Protein AF-0000000079761043 (afdb_homodimer)

Radius of gyration: 17.68 Å; Cα contacts (8 Å, |Δi|>4): 637; chains: 2; bounding box: 40×43×38 Å

Organism: Clostridium scindens (strain ATCC 35704 / DSM 5676 / VPI 13733 / 19) (NCBI:txid411468)

Nearest PDB structures (foldseek):
  2f06-assembly1_A  TM=9.521E-01  e=4.833E-14  Bacteroides thetaiotaomicron VPI-5482
  1sc6-assembly1_B  TM=7.460E-01  e=4.205E-04  Escherichia coli
  3k5p-assembly1_A  TM=7.506E-01  e=7.111E-04  Brucella abortus 2308
  1yba-assembly1_C  TM=7.293E-01  e=9.521E-04  Escherichia coli
  1sc6-assembly1_A  TM=7.316E-01  e=1.519E-03  Escherichia coli

InterPro domains:
  IPR002912 ACT domain [PS51671] (70-139)
  IPR037523 Vicinal oxygen chelate (VOC), core domain [PS51819] (40-139)
  IPR045739 ACT domain pair [PF19571] (2-139)
  IPR045739 ACT domain pair [PTHR40099] (2-139)
  IPR045865 ACT-like domain [SSF55021] (1-68)
  IPR045865 ACT-like domain [SSF55021] (71-137)

Secondary structure (DSSP, 8-state):
-EEEEEEEEESSTTHHHHHHHHHHHTTPPEEEEEEEE-SSEEEEEEEES-HHHHHHHHHHTT--EEEEEEEEEEPPSSTTHHHHHHHHHHHTT--EEEEEEEE-STT--EEEEEEES-HHHHHHHHHHTTPPEEPGGG-/-EEEEEEEEESSTTHHHHHHHHHHHTTPPEEEEEEEE-SSEEEEEEEES-HHHHHHHHHHTT--EEEEEEEEEEPPSSTTHHHHHHHHHHHTT--EEEEEEEE-STT--EEEEEEES-HHHHHHHHHHTTPPEEPGGG-

Structure (mmCIF, N/CA/C/O backbone):
data_AF-0000000079761043-model_v1
#
loop_
_entity.id
_entity.type
_entity.pdbx_description
1 polymer 'Uncharacterized protein'
#
loop_
_atom_site.group_PDB
_atom_site.id
_atom_site.type_symbol
_atom_site.label_atom_id
_atom_site.label_alt_id
_atom_site.label_comp_id
_atom_site.label_asym_id
_atom_site.label_entity_id
_atom_site.label_seq_id
_atom_site.pdbx_PDB_ins_code
_atom_site.Cartn_x
_atom_site.Cartn_y
_atom_site.Cartn_z
_atom_site.occupancy
_atom_site.B_iso_or_equiv
_atom_site.auth_seq_id
_atom_site.auth_comp_id
_atom_site.auth_asym_id
_atom_site.auth_atom_id
_atom_site.pdbx_PDB_model_num
ATOM 1 N N . MET A 1 1 ? 18.281 2.23 2.9 1 84 1 MET A N 1
ATOM 2 C CA . MET A 1 1 ? 17.5 2.236 1.661 1 84 1 MET A CA 1
ATOM 3 C C . MET A 1 1 ? 16.969 0.844 1.348 1 84 1 MET A C 1
ATOM 5 O O . MET A 1 1 ? 17.578 -0.16 1.715 1 84 1 MET A O 1
ATOM 9 N N . ILE A 1 2 ? 15.727 0.813 0.835 1 92.31 2 ILE A N 1
ATOM 10 C CA . ILE A 1 2 ? 15.07 -0.45 0.506 1 92.31 2 ILE A CA 1
ATOM 11 C C . ILE A 1 2 ? 14.969 -0.597 -1.01 1 92.31 2 ILE A C 1
ATOM 13 O O . ILE A 1 2 ? 14.578 0.345 -1.705 1 92.31 2 ILE A O 1
ATOM 17 N N . ARG A 1 3 ? 15.461 -1.768 -1.484 1 95.38 3 ARG A N 1
ATOM 18 C CA . ARG A 1 3 ? 15.25 -2.072 -2.895 1 95.38 3 ARG A CA 1
ATOM 19 C C . ARG A 1 3 ? 13.859 -2.654 -3.127 1 95.38 3 ARG A C 1
ATOM 21 O O . ARG A 1 3 ? 13.523 -3.713 -2.592 1 95.38 3 ARG A O 1
ATOM 28 N N . GLN A 1 4 ? 13.078 -1.901 -3.818 1 96.38 4 GLN A N 1
ATOM 29 C CA . GLN A 1 4 ? 11.727 -2.307 -4.188 1 96.38 4 GLN A CA 1
ATOM 30 C C . GLN A 1 4 ? 11.68 -2.844 -5.613 1 96.38 4 GLN A C 1
ATOM 32 O O . GLN A 1 4 ? 12.266 -2.254 -6.523 1 96.38 4 GLN A O 1
ATOM 37 N N . LEU A 1 5 ? 10.984 -3.975 -5.781 1 97.69 5 LEU A N 1
ATOM 38 C CA . LEU A 1 5 ? 10.742 -4.48 -7.129 1 97.69 5 LEU A CA 1
ATOM 39 C C . LEU A 1 5 ? 9.461 -3.887 -7.711 1 97.69 5 LEU A C 1
ATOM 41 O O . LEU A 1 5 ? 8.438 -3.824 -7.027 1 97.69 5 LEU A O 1
ATOM 45 N N . SER A 1 6 ? 9.57 -3.451 -8.906 1 96.94 6 SER A N 1
ATOM 46 C CA . SER A 1 6 ? 8.414 -3.08 -9.719 1 96.94 6 SER A CA 1
ATOM 47 C C . SER A 1 6 ? 8.234 -4.039 -10.891 1 96.94 6 SER A C 1
ATOM 49 O O . SER A 1 6 ? 9.016 -4.023 -11.844 1 96.94 6 SER A O 1
ATOM 51 N N . VAL A 1 7 ? 7.188 -4.777 -10.828 1 97.81 7 VAL A N 1
ATOM 52 C CA . VAL A 1 7 ? 6.949 -5.801 -11.844 1 97.81 7 VAL A CA 1
ATOM 53 C C . VAL A 1 7 ? 5.785 -5.375 -12.734 1 97.81 7 VAL A C 1
ATOM 55 O O . VAL A 1 7 ? 4.699 -5.059 -12.25 1 97.81 7 VAL A O 1
ATOM 58 N N . PHE A 1 8 ? 6.051 -5.398 -13.977 1 96.56 8 PHE A N 1
ATOM 59 C CA . PHE A 1 8 ? 4.984 -5.094 -14.93 1 96.56 8 PHE A CA 1
ATOM 60 C C . PHE A 1 8 ? 4.043 -6.281 -15.086 1 96.56 8 PHE A C 1
ATOM 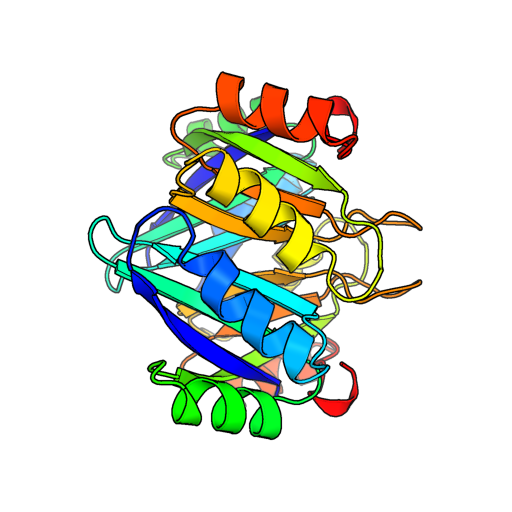62 O O . PHE A 1 8 ? 4.488 -7.398 -15.352 1 96.56 8 PHE A O 1
ATOM 69 N N . VAL A 1 9 ? 2.744 -6.004 -14.906 1 96.06 9 VAL A N 1
ATOM 70 C CA . VAL A 1 9 ? 1.753 -7.066 -15.016 1 96.06 9 VAL A CA 1
ATOM 71 C C . VAL A 1 9 ? 0.604 -6.617 -15.914 1 96.06 9 VAL A C 1
ATOM 73 O O . VAL A 1 9 ? 0.31 -5.422 -16 1 96.06 9 VAL A O 1
ATOM 76 N N . GLU A 1 10 ? -0.022 -7.551 -16.578 1 93.06 10 GLU A N 1
ATOM 77 C CA . GLU A 1 10 ? -1.236 -7.258 -17.328 1 93.06 10 GLU A CA 1
ATOM 78 C C . GLU A 1 10 ? -2.441 -7.117 -16.406 1 93.06 10 GLU A C 1
ATOM 80 O O . GLU A 1 10 ? -2.492 -7.746 -15.344 1 93.06 10 GLU A O 1
ATOM 85 N N . ASN A 1 11 ? -3.342 -6.312 -16.844 1 90.81 11 ASN A N 1
ATOM 86 C CA . ASN A 1 11 ? -4.559 -6.156 -16.047 1 90.81 11 ASN A CA 1
ATOM 87 C C . ASN A 1 11 ? -5.582 -7.238 -16.375 1 90.81 11 ASN A C 1
ATOM 89 O O . ASN A 1 11 ? -6.586 -6.969 -17.047 1 90.81 11 ASN A O 1
ATOM 93 N N . LYS A 1 12 ? -5.406 -8.391 -15.922 1 91 12 LYS A N 1
ATOM 94 C CA . LYS A 1 12 ? -6.289 -9.539 -16.094 1 91 12 LYS A CA 1
ATOM 95 C C . LYS A 1 12 ? -6.203 -10.484 -14.898 1 91 12 LYS A C 1
ATOM 97 O O . LYS A 1 12 ? -5.188 -10.516 -14.195 1 91 12 LYS A O 1
ATOM 102 N N . PRO A 1 13 ? -7.23 -11.258 -14.727 1 92.5 13 PRO A N 1
ATOM 103 C CA . PRO A 1 13 ? -7.203 -12.211 -13.617 1 92.5 13 PRO A CA 1
ATOM 104 C C . PRO A 1 13 ? -5.996 -13.148 -13.672 1 92.5 13 PRO A C 1
ATOM 106 O O . PRO A 1 13 ? -5.652 -13.656 -14.742 1 92.5 13 PRO A O 1
ATOM 109 N N . GLY A 1 14 ? -5.305 -13.297 -12.523 1 94.56 14 GLY A N 1
ATOM 110 C CA . GLY A 1 14 ? -4.215 -14.258 -12.438 1 94.56 14 GLY A CA 1
ATOM 111 C C . GLY A 1 14 ? -2.848 -13.617 -12.602 1 94.56 14 GLY A C 1
ATOM 112 O O . GLY A 1 14 ? -1.827 -14.242 -12.297 1 94.56 14 GLY A O 1
ATOM 113 N N . SER A 1 15 ? -2.812 -12.43 -13.102 1 94.69 15 SER A N 1
ATOM 114 C CA . SER A 1 15 ? -1.536 -11.781 -13.383 1 94.69 15 SER A CA 1
ATOM 115 C C . SER A 1 15 ? -0.726 -11.578 -12.109 1 94.69 15 SER A C 1
ATOM 117 O O . SER A 1 15 ? 0.483 -11.82 -12.094 1 94.69 15 SER A O 1
ATOM 119 N N . LEU A 1 16 ? -1.366 -11.148 -11.078 1 95.94 16 LEU A N 1
ATOM 120 C CA . LEU A 1 16 ? -0.677 -10.969 -9.805 1 95.94 16 LEU A CA 1
ATOM 121 C C . LEU A 1 16 ? -0.232 -12.305 -9.227 1 95.94 16 LEU A C 1
ATOM 123 O O . LEU A 1 16 ? 0.891 -12.43 -8.734 1 95.94 16 LEU A O 1
ATOM 127 N N . MET A 1 17 ? -1.066 -13.273 -9.336 1 95.62 17 MET A N 1
ATOM 128 C CA . MET A 1 17 ? -0.773 -14.617 -8.852 1 95.62 17 MET A CA 1
ATOM 129 C C . MET A 1 17 ? 0.449 -15.195 -9.562 1 95.62 17 MET A C 1
ATOM 131 O O . MET A 1 17 ? 1.283 -15.852 -8.93 1 95.62 1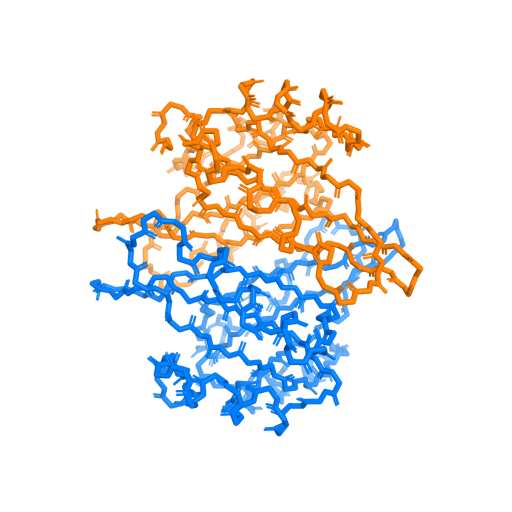7 MET A O 1
ATOM 135 N N . ASP A 1 18 ? 0.545 -14.898 -10.805 1 97.12 18 ASP A N 1
ATOM 136 C CA . ASP A 1 18 ? 1.683 -15.398 -11.57 1 97.12 18 ASP A CA 1
ATOM 137 C C . ASP A 1 18 ? 3.002 -14.914 -10.977 1 97.12 18 ASP A C 1
ATOM 139 O O . ASP A 1 18 ? 3.953 -15.688 -10.852 1 97.12 18 ASP A O 1
ATOM 143 N N . VAL A 1 19 ? 3.023 -13.703 -10.594 1 97.69 19 VAL A N 1
ATOM 144 C CA . VAL A 1 19 ? 4.234 -13.125 -10.016 1 97.69 19 VAL A CA 1
ATOM 145 C C . VAL A 1 19 ? 4.492 -13.742 -8.641 1 97.69 19 VAL A C 1
ATOM 147 O O . VAL A 1 19 ? 5.594 -14.211 -8.359 1 97.69 19 VAL A O 1
ATOM 150 N N . THR A 1 20 ? 3.482 -13.797 -7.82 1 96.44 20 THR A N 1
ATOM 151 C CA . THR A 1 20 ? 3.674 -14.242 -6.445 1 96.44 20 THR A CA 1
ATOM 152 C C . THR A 1 20 ? 3.975 -15.734 -6.395 1 96.44 20 THR A C 1
ATOM 154 O O . THR A 1 20 ? 4.707 -16.203 -5.52 1 96.44 20 THR A O 1
ATOM 157 N N . SER A 1 21 ? 3.482 -16.484 -7.32 1 96.75 21 SER A N 1
ATOM 158 C CA . SER A 1 21 ? 3.793 -17.906 -7.406 1 96.75 21 SER A CA 1
ATOM 159 C C . SER A 1 21 ? 5.277 -18.141 -7.66 1 96.75 21 SER A C 1
ATOM 161 O O . SER A 1 21 ? 5.891 -19.016 -7.055 1 96.75 21 SER A O 1
ATOM 163 N N . LYS A 1 22 ? 5.773 -17.375 -8.531 1 97.62 22 LYS A N 1
ATOM 164 C CA . LYS A 1 22 ? 7.195 -17.5 -8.836 1 97.62 22 LYS A CA 1
ATOM 165 C C . LYS A 1 22 ? 8.047 -17.141 -7.621 1 97.62 22 LYS A C 1
ATOM 167 O O . LYS A 1 22 ? 9.062 -17.781 -7.348 1 97.62 22 LYS A O 1
ATOM 172 N N . LEU A 1 23 ? 7.648 -16.141 -6.91 1 96.75 23 LEU A N 1
ATOM 173 C CA . LEU A 1 23 ? 8.391 -15.75 -5.715 1 96.75 23 LEU A CA 1
ATOM 174 C C . LEU A 1 23 ? 8.32 -16.844 -4.652 1 96.75 23 LEU A C 1
ATOM 176 O O . LEU A 1 23 ? 9.305 -17.109 -3.959 1 96.75 23 LEU A O 1
ATOM 180 N N . THR A 1 24 ? 7.18 -17.453 -4.539 1 94.75 24 THR A N 1
ATOM 181 C CA . THR A 1 24 ? 7.016 -18.578 -3.623 1 94.75 24 THR A CA 1
ATOM 182 C C . THR A 1 24 ? 7.941 -19.734 -4.008 1 94.75 24 THR A C 1
ATOM 184 O O . THR A 1 24 ? 8.609 -20.312 -3.15 1 94.75 24 THR A O 1
ATOM 187 N N . GLU A 1 25 ? 8.016 -20.031 -5.227 1 95.69 25 GLU A N 1
ATOM 188 C CA . GLU A 1 25 ? 8.898 -21.078 -5.746 1 95.69 25 GLU A CA 1
ATOM 189 C C . GLU A 1 25 ? 10.359 -20.766 -5.41 1 95.69 25 GLU A C 1
ATOM 191 O O . GLU A 1 25 ? 11.133 -21.688 -5.117 1 95.69 25 GLU A O 1
ATOM 196 N N . ALA A 1 26 ? 10.672 -19.531 -5.438 1 95.88 26 ALA A N 1
ATOM 197 C CA . ALA A 1 26 ? 12.047 -19.094 -5.215 1 95.88 26 ALA A CA 1
ATOM 198 C C . ALA A 1 26 ? 12.328 -18.922 -3.725 1 95.88 26 ALA A C 1
ATOM 200 O O . ALA A 1 26 ? 13.43 -18.516 -3.34 1 95.88 26 ALA A O 1
ATOM 201 N N . HIS A 1 27 ? 11.281 -19.109 -2.893 1 94.69 27 HIS A N 1
ATOM 202 C CA . HIS A 1 27 ? 11.406 -18.984 -1.445 1 94.69 27 HIS A CA 1
ATOM 203 C C . HIS A 1 27 ? 11.758 -17.562 -1.049 1 94.69 27 HIS A C 1
ATOM 205 O O . HIS A 1 27 ? 12.641 -17.344 -0.212 1 94.69 27 HIS A O 1
ATOM 211 N N . VAL A 1 28 ? 11.203 -16.656 -1.747 1 93.88 28 VAL A N 1
ATOM 212 C CA . VAL A 1 28 ? 11.328 -15.242 -1.441 1 93.88 28 VAL A CA 1
ATOM 213 C C . VAL A 1 28 ? 10.125 -14.781 -0.628 1 93.88 28 VAL A C 1
ATOM 215 O O . VAL A 1 28 ? 8.977 -15.039 -1 1 93.88 28 VAL A O 1
ATOM 218 N N . ASN A 1 29 ? 10.375 -14.078 0.496 1 90.12 29 ASN A N 1
ATOM 219 C CA . ASN A 1 29 ? 9.312 -13.578 1.357 1 90.12 29 ASN A CA 1
ATOM 220 C C . ASN A 1 29 ? 8.883 -12.172 0.954 1 90.12 29 ASN A C 1
ATOM 222 O O . ASN A 1 29 ? 9.727 -11.289 0.75 1 90.12 29 ASN A O 1
ATOM 226 N N . ILE A 1 30 ? 7.582 -11.992 0.873 1 91.25 30 ILE A N 1
ATOM 227 C CA . ILE A 1 30 ? 7.035 -10.68 0.546 1 91.25 30 ILE A CA 1
ATOM 228 C C . ILE A 1 30 ? 6.699 -9.93 1.831 1 91.25 30 ILE A C 1
ATOM 230 O O . ILE A 1 30 ? 5.965 -10.438 2.682 1 91.25 30 ILE A O 1
ATOM 234 N N . ARG A 1 31 ? 7.188 -8.734 1.938 1 85.75 31 ARG A N 1
ATOM 235 C CA . ARG A 1 31 ? 6.996 -7.914 3.131 1 85.75 31 ARG A CA 1
ATOM 236 C C . ARG A 1 31 ? 5.934 -6.848 2.898 1 85.75 31 ARG A C 1
ATOM 238 O O . ARG A 1 31 ? 5.199 -6.484 3.818 1 85.75 31 ARG A O 1
ATOM 245 N N . ALA A 1 32 ? 5.949 -6.348 1.733 1 89.75 32 ALA A N 1
ATOM 246 C CA . ALA A 1 32 ? 4.984 -5.312 1.369 1 89.75 32 ALA A CA 1
ATOM 247 C C . ALA A 1 32 ? 4.551 -5.453 -0.087 1 89.75 32 ALA A C 1
ATOM 249 O O . ALA A 1 32 ? 5.34 -5.875 -0.938 1 89.75 32 ALA A O 1
ATOM 250 N N . VAL A 1 33 ? 3.314 -5.086 -0.288 1 92.38 33 VAL A N 1
ATOM 251 C CA . VAL A 1 33 ? 2.771 -5.121 -1.643 1 92.38 33 VAL A CA 1
ATOM 252 C C . VAL A 1 33 ? 1.909 -3.883 -1.886 1 92.38 33 VAL A C 1
ATOM 254 O O . VAL A 1 33 ? 1.178 -3.443 -0.996 1 92.38 33 VAL A O 1
ATOM 257 N N . ALA A 1 34 ? 2.027 -3.32 -3.047 1 93.12 34 ALA A N 1
ATOM 258 C CA . ALA A 1 34 ? 1.147 -2.258 -3.525 1 93.12 34 ALA A CA 1
ATOM 259 C C . ALA A 1 34 ? 1.095 -2.234 -5.051 1 93.12 34 ALA A C 1
ATOM 261 O O . ALA A 1 34 ? 2.066 -2.594 -5.719 1 93.12 34 ALA A O 1
ATOM 262 N N . THR A 1 35 ? -0.043 -1.821 -5.586 1 93.62 35 THR A N 1
ATOM 263 C CA . THR A 1 35 ? -0.096 -1.731 -7.039 1 93.62 35 THR A CA 1
ATOM 264 C C . THR A 1 35 ? -0.381 -0.3 -7.484 1 93.62 35 THR A C 1
ATOM 266 O O . THR A 1 35 ? -1.049 0.454 -6.773 1 93.62 35 THR A O 1
ATOM 269 N N . PHE A 1 36 ? 0.253 0.019 -8.578 1 83.31 36 PHE A N 1
ATOM 270 C CA . PHE A 1 36 ? -0.163 1.133 -9.422 1 83.31 36 PHE A CA 1
ATOM 271 C C . PHE A 1 36 ? -0.923 0.631 -10.641 1 83.31 36 PHE A C 1
ATOM 273 O O . PHE A 1 36 ? -0.352 -0.048 -11.5 1 83.31 36 PHE A O 1
ATOM 280 N N . ASP A 1 37 ? -2.215 1.021 -10.742 1 80.88 37 ASP A N 1
ATOM 281 C CA . ASP A 1 37 ? -3.033 0.373 -11.766 1 80.88 37 ASP A CA 1
ATOM 282 C C . ASP A 1 37 ? -3.596 1.396 -12.75 1 80.88 37 ASP A C 1
ATOM 284 O O . ASP A 1 37 ? -4.109 2.439 -12.344 1 80.88 37 ASP A O 1
ATOM 288 N N . THR A 1 38 ? -3.371 1.051 -13.938 1 72.44 38 THR A N 1
ATOM 289 C CA . THR A 1 38 ? -4.113 1.666 -15.031 1 72.44 38 THR A CA 1
ATOM 290 C C . THR A 1 38 ? -5.055 0.656 -15.68 1 72.44 38 THR A C 1
ATOM 292 O O . THR A 1 38 ? -5.031 -0.528 -15.344 1 72.44 38 THR A O 1
ATOM 295 N N . PRO A 1 39 ? -5.98 1.115 -16.453 1 75 39 PRO A N 1
ATOM 296 C CA . PRO A 1 39 ? -6.887 0.185 -17.141 1 75 39 PRO A CA 1
ATOM 297 C C . PRO A 1 39 ? -6.148 -0.865 -17.969 1 75 39 PRO A C 1
ATOM 299 O O . PRO A 1 39 ? -6.637 -1.988 -18.125 1 75 39 PRO A O 1
ATOM 302 N N . GLU A 1 40 ? -5.023 -0.56 -18.531 1 78.19 40 GLU A N 1
ATOM 303 C CA . GLU A 1 40 ? -4.344 -1.463 -19.453 1 78.19 40 GLU A CA 1
ATOM 304 C C . GLU A 1 40 ? -3.268 -2.275 -18.734 1 78.19 40 GLU A C 1
ATOM 306 O O . GLU A 1 40 ? -3.078 -3.457 -19.031 1 78.19 40 GLU A O 1
ATOM 311 N N . PHE A 1 41 ? -2.58 -1.634 -17.938 1 84.94 41 PHE A N 1
ATOM 312 C CA . PHE A 1 41 ? -1.488 -2.318 -17.25 1 84.94 41 PHE A CA 1
ATOM 313 C C . PHE A 1 41 ? -1.375 -1.849 -15.805 1 84.94 41 PHE A C 1
ATOM 315 O O . PHE A 1 41 ? -2.039 -0.889 -15.398 1 84.94 41 PHE A O 1
ATOM 322 N N . GLY A 1 42 ? -0.64 -2.758 -15.102 1 91.75 42 GLY A N 1
ATOM 323 C CA . GLY A 1 42 ? -0.337 -2.385 -13.727 1 91.75 42 GLY A CA 1
ATOM 324 C C . GLY A 1 42 ? 1.118 -2.602 -13.359 1 91.75 42 GLY A C 1
ATOM 325 O O . GLY A 1 42 ? 1.86 -3.254 -14.094 1 91.75 42 GLY A O 1
ATOM 326 N N . ILE A 1 43 ? 1.497 -1.905 -12.383 1 94.75 43 ILE A N 1
ATOM 327 C CA . ILE A 1 43 ? 2.801 -2.111 -11.758 1 94.75 43 ILE A CA 1
ATOM 328 C C . ILE A 1 43 ? 2.619 -2.705 -10.367 1 94.75 43 ILE A C 1
ATOM 330 O O . ILE A 1 43 ? 1.944 -2.119 -9.516 1 94.75 43 ILE A O 1
ATOM 334 N N . LEU A 1 44 ? 3.145 -3.883 -10.203 1 96.31 44 LEU A N 1
ATOM 335 C CA . LEU A 1 44 ? 3.16 -4.52 -8.891 1 96.31 44 LEU A CA 1
ATOM 336 C C . LEU A 1 44 ? 4.438 -4.172 -8.133 1 96.31 44 LEU A C 1
ATOM 338 O O . LEU A 1 44 ? 5.531 -4.574 -8.539 1 96.31 44 LEU A O 1
ATOM 342 N N . ARG A 1 45 ? 4.258 -3.465 -7.094 1 95.69 45 ARG A N 1
ATOM 343 C CA . ARG A 1 45 ? 5.383 -3.088 -6.246 1 95.69 45 ARG A CA 1
ATOM 344 C C . ARG A 1 45 ? 5.535 -4.051 -5.074 1 95.69 45 ARG A C 1
ATOM 346 O O . ARG A 1 45 ? 4.566 -4.336 -4.367 1 95.69 45 ARG A O 1
ATOM 353 N N . LEU A 1 46 ? 6.777 -4.484 -4.91 1 95.56 46 LEU A N 1
ATOM 354 C CA . LEU A 1 46 ? 7.051 -5.492 -3.891 1 95.56 46 LEU A CA 1
ATOM 355 C C . LEU A 1 46 ? 8.305 -5.141 -3.098 1 95.56 46 LEU A C 1
ATOM 357 O O . LEU A 1 46 ? 9.344 -4.82 -3.682 1 95.56 46 LEU A O 1
ATOM 361 N N . VAL A 1 47 ? 8.133 -5.141 -1.799 1 93.94 47 VAL A N 1
ATOM 362 C CA . VAL A 1 47 ? 9.305 -5.223 -0.929 1 93.94 47 VAL A CA 1
ATOM 363 C C . VAL A 1 47 ? 9.484 -6.66 -0.446 1 93.94 47 VAL A C 1
ATOM 365 O O . VAL A 1 47 ? 8.562 -7.258 0.108 1 93.94 47 VAL A O 1
ATOM 368 N N . VAL A 1 48 ? 10.672 -7.172 -0.709 1 93.19 48 VAL A N 1
ATOM 369 C CA . VAL A 1 48 ? 10.914 -8.578 -0.404 1 93.19 48 VAL A CA 1
ATOM 370 C C . VAL A 1 48 ? 12.219 -8.719 0.382 1 93.19 48 VAL A C 1
ATOM 372 O O . VAL A 1 48 ? 12.992 -7.77 0.486 1 93.19 48 VAL A O 1
ATOM 375 N N . ASP A 1 49 ? 12.469 -9.93 0.931 1 91.44 49 ASP A N 1
ATOM 376 C CA . ASP A 1 49 ? 13.633 -10.156 1.783 1 91.44 49 ASP A CA 1
ATOM 377 C C . ASP A 1 49 ? 14.883 -10.406 0.948 1 91.44 49 ASP A C 1
ATOM 379 O O . ASP A 1 49 ? 16 -10.211 1.428 1 91.44 49 ASP A O 1
ATOM 383 N N . LYS A 1 50 ? 14.773 -10.859 -0.295 1 95.25 50 LYS A N 1
ATOM 384 C CA . LYS A 1 50 ? 15.883 -11.164 -1.193 1 95.25 50 LYS A CA 1
ATOM 385 C C . LYS A 1 50 ? 15.672 -10.516 -2.561 1 95.25 50 LYS A C 1
ATOM 387 O O . LYS A 1 50 ? 15.477 -11.211 -3.559 1 95.25 50 LYS A O 1
ATOM 392 N N . PRO A 1 51 ? 15.875 -9.211 -2.617 1 97 51 PRO A N 1
ATOM 393 C CA . PRO A 1 51 ? 15.5 -8.484 -3.832 1 97 51 PRO A CA 1
ATOM 394 C C . PRO A 1 51 ? 16.312 -8.914 -5.055 1 97 51 PRO A C 1
ATOM 396 O O . PRO A 1 51 ? 15.766 -9.016 -6.156 1 97 51 PRO A O 1
ATOM 399 N N . ALA A 1 52 ? 17.594 -9.141 -4.883 1 97 52 ALA A N 1
ATOM 400 C CA . ALA A 1 52 ? 18.422 -9.531 -6.016 1 97 52 ALA A CA 1
ATOM 401 C C . ALA A 1 52 ? 18 -10.898 -6.559 1 97 52 ALA A C 1
ATOM 403 O O . ALA A 1 52 ? 17.859 -11.07 -7.773 1 97 52 ALA A O 1
ATOM 404 N N . GLU A 1 53 ? 17.781 -11.797 -5.691 1 97.5 53 GLU A N 1
ATOM 405 C CA . GLU A 1 53 ? 17.344 -13.125 -6.09 1 97.5 53 GLU A CA 1
ATOM 406 C C . GLU A 1 53 ? 15.969 -13.07 -6.758 1 97.5 53 GLU A C 1
ATOM 408 O O . GLU A 1 53 ? 15.742 -13.734 -7.777 1 97.5 53 GLU A O 1
ATOM 413 N N . ALA A 1 54 ? 15.109 -12.344 -6.188 1 98 54 ALA A N 1
ATOM 414 C CA . ALA A 1 54 ? 13.766 -12.195 -6.727 1 98 54 ALA A CA 1
ATOM 415 C C . ALA A 1 54 ? 13.797 -11.625 -8.141 1 98 54 ALA A C 1
ATOM 417 O O . ALA A 1 54 ? 13.148 -12.148 -9.047 1 98 54 ALA A O 1
ATOM 418 N N . LYS A 1 55 ? 14.531 -10.539 -8.297 1 98.31 55 LYS A N 1
ATOM 419 C CA . LYS A 1 55 ? 14.656 -9.922 -9.617 1 98.31 55 LYS A CA 1
ATOM 420 C C . LYS A 1 55 ? 15.18 -10.922 -10.641 1 98.31 55 LYS A C 1
ATOM 422 O O . LYS A 1 55 ? 14.617 -11.055 -11.727 1 98.31 55 LYS A O 1
ATOM 427 N N . GLY A 1 56 ? 16.281 -11.555 -10.289 1 98.31 56 GLY A N 1
ATOM 428 C CA . GLY A 1 56 ? 16.844 -12.539 -11.195 1 98.31 56 GLY A CA 1
ATOM 429 C C . GLY A 1 56 ? 15.875 -13.633 -11.57 1 98.31 56 GLY A C 1
ATOM 430 O O . GLY A 1 56 ? 15.719 -13.953 -12.75 1 98.31 56 GLY A O 1
ATOM 431 N N . TYR A 1 57 ? 15.172 -14.188 -10.609 1 98.44 57 TYR A N 1
ATOM 432 C CA . TYR A 1 57 ? 14.242 -15.289 -10.82 1 98.44 57 TYR A CA 1
ATOM 433 C C . TYR A 1 57 ? 13.086 -14.867 -11.719 1 98.44 57 TYR A C 1
ATOM 435 O O . TYR A 1 57 ? 12.719 -15.594 -12.648 1 98.44 57 TYR A O 1
ATOM 443 N N . LEU A 1 58 ? 12.5 -13.742 -11.484 1 98.56 58 LEU A N 1
ATOM 444 C CA . LEU A 1 58 ? 11.367 -13.25 -12.258 1 98.56 58 LEU A CA 1
ATOM 445 C C . LEU A 1 58 ? 11.789 -12.914 -13.688 1 98.56 58 LEU A C 1
ATOM 447 O O . LEU A 1 58 ? 11.102 -13.266 -14.641 1 98.56 58 LEU A O 1
ATOM 451 N N . THR A 1 59 ? 12.938 -12.289 -13.789 1 98.38 59 THR A N 1
ATOM 452 C CA . THR A 1 59 ? 13.414 -11.891 -15.109 1 98.38 59 THR A CA 1
ATOM 453 C C . THR A 1 59 ? 13.695 -13.117 -15.977 1 98.38 59 THR A C 1
ATOM 455 O O . THR A 1 59 ? 13.359 -13.133 -17.156 1 98.38 59 THR A O 1
ATOM 458 N N . GLU A 1 60 ? 14.242 -14.078 -15.445 1 98.31 60 GLU A N 1
ATOM 459 C CA . GLU A 1 60 ? 14.539 -15.312 -16.156 1 98.31 60 GLU A CA 1
ATOM 460 C C . GLU A 1 60 ? 13.266 -15.984 -16.672 1 98.31 60 GLU A C 1
ATOM 462 O O . GLU A 1 60 ? 13.305 -16.797 -17.594 1 98.31 60 GLU A O 1
ATOM 467 N N . ARG A 1 61 ? 12.227 -15.68 -16.125 1 97.75 61 ARG A N 1
ATOM 468 C CA . ARG A 1 61 ? 10.953 -16.328 -16.469 1 97.75 61 ARG A CA 1
ATOM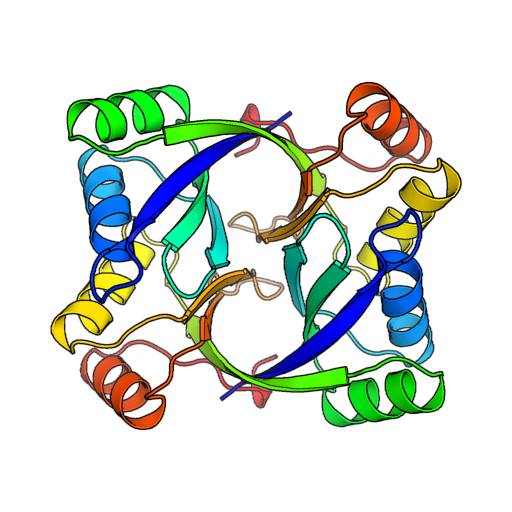 469 C C . ARG A 1 61 ? 10.062 -15.383 -17.266 1 97.75 61 ARG A C 1
ATOM 471 O O . ARG A 1 61 ? 8.859 -15.625 -17.406 1 97.75 61 ARG A O 1
ATOM 478 N N . GLY A 1 62 ? 10.602 -14.211 -17.656 1 97.44 62 GLY A N 1
ATOM 479 C CA . GLY A 1 62 ? 9.953 -13.406 -18.672 1 97.44 62 GLY A CA 1
ATOM 480 C C . GLY A 1 62 ? 9.25 -12.188 -18.109 1 97.44 62 GLY A C 1
ATOM 481 O O . GLY A 1 62 ? 8.586 -11.445 -18.844 1 97.44 62 GLY A O 1
ATOM 482 N N . PHE A 1 63 ? 9.391 -11.961 -16.906 1 98 63 PHE A N 1
ATOM 483 C CA . PHE A 1 63 ? 8.773 -10.773 -16.328 1 98 63 PHE A CA 1
ATOM 484 C C . PHE A 1 63 ? 9.672 -9.555 -16.516 1 98 63 PHE A C 1
ATOM 486 O O . PHE A 1 63 ? 10.898 -9.672 -16.484 1 98 63 PHE A O 1
ATOM 493 N N . VAL A 1 64 ? 9.047 -8.469 -16.734 1 97.69 64 VAL A N 1
ATOM 494 C CA . VAL A 1 64 ? 9.766 -7.203 -16.75 1 97.69 64 VAL A CA 1
ATOM 495 C C . VAL A 1 64 ? 9.836 -6.637 -15.328 1 97.69 64 VAL A C 1
ATOM 497 O O . VAL A 1 64 ? 8.812 -6.293 -14.734 1 97.69 64 VAL A O 1
ATOM 500 N N . VAL A 1 65 ? 11.078 -6.559 -14.781 1 98.06 65 VAL A N 1
ATOM 501 C CA . VAL A 1 65 ? 11.273 -6.164 -13.391 1 98.06 65 VAL A CA 1
ATOM 502 C C . VAL A 1 65 ? 12.234 -4.973 -13.328 1 98.06 65 VAL A C 1
ATOM 504 O O . VAL A 1 65 ? 13.32 -5.016 -13.906 1 98.06 65 VAL A O 1
ATOM 507 N N . ARG A 1 66 ? 11.812 -3.988 -12.672 1 96.69 66 ARG A N 1
ATOM 508 C CA . ARG A 1 66 ? 12.672 -2.857 -12.328 1 96.69 66 ARG A CA 1
ATOM 509 C C . ARG A 1 66 ? 12.875 -2.758 -10.82 1 96.69 66 ARG A C 1
ATOM 511 O O . ARG A 1 66 ? 12 -3.141 -10.047 1 96.69 66 ARG A O 1
ATOM 518 N N . VAL A 1 67 ? 14.016 -2.287 -10.453 1 96.38 67 VAL A N 1
ATOM 519 C CA . VAL A 1 67 ? 14.312 -2.08 -9.039 1 96.38 67 VAL A CA 1
ATOM 520 C C . VAL A 1 67 ? 14.383 -0.584 -8.734 1 96.38 67 VAL A C 1
ATOM 522 O O . VAL A 1 67 ? 15.078 0.164 -9.438 1 96.38 67 VAL A O 1
ATOM 525 N N . HIS A 1 68 ? 13.594 -0.197 -7.781 1 93.75 68 HIS A N 1
ATOM 526 C CA . HIS A 1 68 ? 13.594 1.187 -7.32 1 93.75 68 HIS A CA 1
ATOM 527 C C . HIS A 1 68 ? 14.016 1.279 -5.855 1 93.75 68 HIS A C 1
ATOM 529 O O . HIS A 1 68 ? 13.688 0.405 -5.055 1 93.75 68 HIS A O 1
ATOM 535 N N . GLU A 1 69 ? 14.711 2.314 -5.613 1 93.56 69 GLU A N 1
ATOM 536 C CA . GLU A 1 69 ? 15.031 2.584 -4.215 1 93.56 69 GLU A CA 1
ATOM 537 C C . GLU A 1 69 ? 13.922 3.375 -3.537 1 93.56 69 GLU A C 1
ATOM 539 O O . GLU A 1 69 ? 13.406 4.344 -4.102 1 93.56 69 GLU A O 1
ATOM 544 N N . VAL A 1 70 ? 13.578 2.877 -2.43 1 95.5 70 VAL A N 1
ATOM 545 C CA . VAL A 1 70 ? 12.555 3.559 -1.646 1 95.5 70 VAL A CA 1
ATOM 546 C C . VAL A 1 70 ? 13.031 3.725 -0.205 1 95.5 70 VAL A C 1
ATOM 548 O O . VAL A 1 70 ? 13.977 3.057 0.223 1 95.5 70 VAL A O 1
ATOM 551 N N . MET A 1 71 ? 12.359 4.652 0.465 1 95.06 71 MET A N 1
ATOM 552 C CA . MET A 1 71 ? 12.648 4.871 1.878 1 95.06 71 MET A CA 1
ATOM 553 C C . MET A 1 71 ? 11.617 4.176 2.762 1 95.06 71 MET A C 1
ATOM 555 O O . MET A 1 71 ? 10.422 4.215 2.477 1 95.06 71 MET A O 1
ATOM 559 N N . GLY A 1 72 ? 12.133 3.496 3.748 1 92.81 72 GLY A N 1
ATOM 560 C CA . GLY A 1 72 ? 11.289 2.957 4.801 1 92.81 72 GLY A CA 1
ATOM 561 C C . GLY A 1 72 ? 11.453 3.682 6.125 1 92.81 72 GLY A C 1
ATOM 562 O O . GLY A 1 72 ? 12.578 3.936 6.566 1 92.81 72 GLY A O 1
ATOM 563 N N . VAL A 1 73 ? 10.328 4.027 6.723 1 91.31 73 VAL A N 1
ATOM 564 C CA . VAL A 1 73 ? 10.352 4.742 7.996 1 91.31 73 VAL A CA 1
ATOM 565 C C . VAL A 1 73 ? 9.461 4.031 9.008 1 91.31 73 VAL A C 1
ATOM 567 O O . VAL A 1 73 ? 8.312 3.701 8.703 1 91.31 73 VAL A O 1
ATOM 570 N N . GLU A 1 74 ? 9.992 3.773 10.164 1 87.19 74 GLU A N 1
ATOM 571 C CA . GLU A 1 74 ? 9.195 3.197 11.242 1 87.19 74 GLU A CA 1
ATOM 572 C C . GLU A 1 74 ? 8.453 4.281 12.016 1 87.19 74 GLU A C 1
ATOM 574 O O . GLU A 1 74 ? 9.062 5.23 12.508 1 87.19 74 GLU A O 1
ATOM 579 N N . LEU A 1 75 ? 7.16 4.066 11.93 1 81.62 75 LEU A N 1
ATOM 580 C CA . LEU A 1 75 ? 6.348 5.023 12.68 1 81.62 75 LEU A CA 1
ATOM 581 C C . LEU A 1 75 ? 5.91 4.434 14.016 1 81.62 75 LEU A C 1
ATOM 583 O O . LEU A 1 75 ? 5.652 3.232 14.117 1 81.62 75 LEU A O 1
ATOM 587 N N . GLU A 1 76 ? 6.211 5.016 15.094 1 69.31 76 GLU A N 1
ATOM 588 C CA . GLU A 1 76 ? 5.672 4.539 16.359 1 69.31 76 GLU A CA 1
ATOM 589 C C . GLU A 1 76 ? 4.148 4.52 16.344 1 69.31 76 GLU A C 1
ATOM 591 O O . GLU A 1 76 ? 3.521 5.301 15.625 1 69.31 76 GLU A O 1
ATOM 596 N N . ASP A 1 77 ? 3.627 3.539 16.875 1 63.16 77 ASP A N 1
ATOM 597 C CA . ASP A 1 77 ? 2.176 3.379 16.922 1 63.16 77 ASP A CA 1
ATOM 598 C C . ASP A 1 77 ? 1.536 4.449 17.812 1 63.16 77 ASP A C 1
ATOM 600 O O . ASP A 1 77 ? 1.072 4.152 18.922 1 63.16 77 ASP A O 1
ATOM 604 N N . LYS A 1 78 ? 1.688 5.586 17.438 1 64.19 78 LYS A N 1
ATOM 605 C CA . LYS A 1 78 ? 1.027 6.711 18.094 1 64.19 78 LYS A CA 1
ATOM 606 C C . LYS A 1 78 ? 0.239 7.547 17.078 1 64.19 78 LYS A C 1
ATOM 608 O O . LYS A 1 78 ? 0.631 7.656 15.914 1 64.19 78 LYS A O 1
ATOM 613 N N . LYS A 1 79 ? -0.896 7.926 17.609 1 64.56 79 LYS A N 1
ATOM 614 C CA . LYS A 1 79 ? -1.734 8.797 16.781 1 64.56 79 LYS A CA 1
ATOM 615 C C . LYS A 1 79 ? -0.938 9.977 16.25 1 64.56 79 LYS A C 1
ATOM 617 O O . LYS A 1 79 ? -0.187 10.617 16.984 1 64.56 79 LYS A O 1
ATOM 622 N N . GLY A 1 80 ? -1.063 10.227 14.906 1 68.81 80 GLY A N 1
ATOM 623 C CA . GLY A 1 80 ? -0.456 11.406 14.305 1 68.81 80 GLY A CA 1
ATOM 624 C C . GLY A 1 80 ? 0.953 11.164 13.797 1 68.81 80 GLY A C 1
ATOM 625 O O . GLY A 1 80 ? 1.614 12.078 13.32 1 68.81 80 GLY A O 1
ATOM 626 N N . ASN A 1 81 ? 1.312 9.969 13.898 1 80.56 81 ASN A N 1
ATOM 627 C CA . ASN A 1 81 ? 2.703 9.695 13.555 1 80.56 81 ASN A CA 1
ATOM 628 C C . ASN A 1 81 ? 2.951 9.852 12.055 1 80.56 81 ASN A C 1
ATOM 630 O O . ASN A 1 81 ? 3.957 10.43 11.648 1 80.56 81 ASN A O 1
ATOM 634 N N . LEU A 1 82 ? 1.96 9.43 11.195 1 88.19 82 LEU A N 1
ATOM 635 C CA . LEU A 1 82 ? 2.117 9.648 9.766 1 88.19 82 LEU A CA 1
ATOM 636 C C . LEU A 1 82 ? 2.137 11.133 9.438 1 88.19 82 LEU A C 1
ATOM 638 O O . LEU A 1 82 ? 2.988 11.594 8.672 1 88.19 82 LEU A O 1
ATOM 642 N N . ASN A 1 83 ? 1.259 11.836 10.031 1 92.75 83 ASN A N 1
ATOM 643 C CA . ASN A 1 83 ? 1.199 13.273 9.828 1 92.75 83 ASN A CA 1
ATOM 644 C C . ASN A 1 83 ? 2.516 13.953 10.211 1 92.75 83 ASN A C 1
ATOM 646 O O . ASN A 1 83 ? 2.982 14.852 9.508 1 92.75 83 ASN A O 1
ATOM 650 N N . GLN A 1 84 ? 3.029 13.547 11.289 1 91.81 84 GLN A N 1
ATOM 651 C CA . GLN A 1 84 ? 4.289 14.133 11.742 1 91.81 84 GLN A CA 1
ATOM 652 C C . GLN A 1 84 ? 5.402 13.883 10.727 1 91.81 84 GLN A C 1
ATOM 654 O O . GLN A 1 84 ? 6.16 14.797 10.391 1 91.81 84 GLN A O 1
ATOM 659 N N . MET A 1 85 ? 5.48 12.703 10.25 1 92.88 85 MET A N 1
ATOM 660 C CA . MET A 1 85 ? 6.5 12.375 9.258 1 92.88 85 MET A CA 1
ATOM 661 C C . MET A 1 85 ? 6.312 13.203 7.992 1 92.88 85 MET A C 1
ATOM 663 O O . MET A 1 85 ? 7.273 13.766 7.469 1 92.88 85 MET A O 1
ATOM 667 N N . LEU A 1 86 ? 5.137 13.312 7.578 1 95.25 86 LEU A N 1
ATOM 668 C CA . LEU A 1 86 ? 4.848 14.047 6.352 1 95.25 86 LEU A CA 1
ATOM 669 C C . LEU A 1 86 ? 5.113 15.539 6.535 1 95.25 86 LEU A C 1
ATOM 671 O O . LEU A 1 86 ? 5.547 16.219 5.602 1 95.25 86 LEU A O 1
ATOM 675 N N . ALA A 1 87 ? 4.855 16 7.711 1 95.31 87 ALA A N 1
ATOM 676 C CA . ALA A 1 87 ? 5.141 17.406 8.016 1 95.31 87 ALA A CA 1
ATOM 677 C C . ALA A 1 87 ? 6.641 17.688 7.945 1 95.31 87 ALA A C 1
ATOM 679 O O . ALA A 1 87 ? 7.059 18.719 7.402 1 95.31 87 ALA A O 1
ATOM 680 N N . ILE A 1 88 ? 7.406 16.812 8.523 1 95.88 88 ILE A N 1
ATOM 681 C CA . ILE A 1 88 ? 8.859 16.938 8.484 1 95.88 88 ILE A CA 1
ATOM 682 C C . ILE A 1 88 ? 9.328 17.016 7.035 1 95.88 88 ILE A C 1
ATOM 684 O O . ILE A 1 88 ? 10.133 17.875 6.676 1 95.88 88 ILE A O 1
ATOM 688 N N . LEU A 1 89 ? 8.828 16.156 6.184 1 96.44 89 LEU A N 1
ATOM 689 C CA . LEU A 1 89 ? 9.219 16.109 4.781 1 96.44 89 LEU A CA 1
ATOM 690 C C . LEU A 1 89 ? 8.75 17.359 4.035 1 96.44 89 LEU A C 1
ATOM 692 O O . LEU A 1 89 ? 9.477 17.891 3.203 1 96.44 89 LEU A O 1
ATOM 696 N N . ALA A 1 90 ? 7.57 17.766 4.344 1 95.69 90 ALA A N 1
ATOM 697 C CA . ALA A 1 90 ? 7.016 18.969 3.719 1 95.69 90 ALA A CA 1
ATOM 698 C C . ALA A 1 90 ? 7.836 20.203 4.074 1 95.69 90 ALA A C 1
ATOM 700 O O . ALA A 1 90 ? 8.133 21.031 3.209 1 95.69 90 ALA A O 1
ATOM 701 N N . ASP A 1 91 ? 8.141 20.281 5.289 1 96.19 91 ASP A N 1
ATOM 702 C CA . ASP A 1 91 ? 8.953 21.406 5.75 1 96.19 91 ASP A CA 1
ATOM 703 C C . ASP A 1 91 ? 10.297 21.453 5.031 1 96.19 91 ASP A C 1
ATOM 705 O O . ASP A 1 91 ? 10.828 22.531 4.766 1 96.19 91 ASP A O 1
ATOM 709 N N . GLY A 1 92 ? 10.781 20.312 4.73 1 96.19 92 GLY A N 1
ATOM 710 C CA . GLY A 1 92 ? 12.031 20.203 3.99 1 96.19 92 GLY A CA 1
ATOM 711 C C . GLY A 1 92 ? 11.844 20.312 2.49 1 96.19 92 GLY A C 1
ATOM 712 O O . GLY A 1 92 ? 12.805 20.219 1.729 1 96.19 92 GLY A O 1
ATOM 713 N N . LYS A 1 93 ? 10.594 20.422 2.047 1 96.38 93 LYS A N 1
ATOM 714 C CA . LYS A 1 93 ? 10.234 20.562 0.638 1 96.38 93 LYS A CA 1
ATOM 715 C C . LYS A 1 93 ? 10.578 19.297 -0.142 1 96.38 93 LYS A C 1
ATOM 717 O O . LYS A 1 93 ? 11.078 19.359 -1.265 1 96.38 93 LYS A O 1
ATOM 722 N N .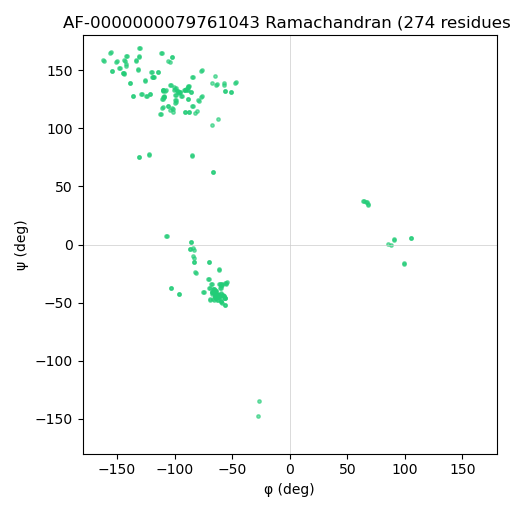 ILE A 1 94 ? 10.406 18.219 0.494 1 95.75 94 ILE A N 1
ATOM 723 C CA . ILE A 1 94 ? 10.617 16.938 -0.147 1 95.75 94 ILE A CA 1
ATOM 724 C C . ILE A 1 94 ? 9.328 16.469 -0.827 1 95.75 94 ILE A C 1
ATOM 726 O O . ILE A 1 94 ? 8.281 16.359 -0.179 1 95.75 94 ILE A O 1
ATOM 730 N N . ASN A 1 95 ? 9.438 16.203 -2.043 1 92.81 95 ASN A N 1
ATOM 731 C CA . ASN A 1 95 ? 8.297 15.664 -2.779 1 92.81 95 ASN A CA 1
ATOM 732 C C . ASN A 1 95 ? 8.234 14.141 -2.689 1 92.81 95 ASN A C 1
ATOM 734 O O . ASN A 1 95 ? 9.266 13.469 -2.791 1 92.81 95 ASN A O 1
ATOM 738 N N . ILE A 1 96 ? 7.035 13.68 -2.471 1 93.94 96 ILE A N 1
ATOM 739 C CA . ILE A 1 96 ? 6.789 12.242 -2.414 1 93.94 96 ILE A CA 1
ATOM 740 C C . ILE A 1 96 ? 6.09 11.789 -3.693 1 93.94 96 ILE A C 1
ATOM 742 O O . ILE A 1 96 ? 4.992 12.258 -4.004 1 93.94 96 ILE A O 1
ATOM 746 N N . ASN A 1 97 ? 6.746 10.891 -4.422 1 92.25 97 ASN A N 1
ATOM 747 C CA . ASN A 1 97 ? 6.168 10.375 -5.656 1 92.25 97 ASN A CA 1
ATOM 748 C C . ASN A 1 97 ? 5.047 9.375 -5.371 1 92.25 97 ASN A C 1
ATOM 750 O O . ASN A 1 97 ? 4.035 9.359 -6.078 1 92.25 97 ASN A O 1
ATOM 754 N N . TYR A 1 98 ? 5.242 8.555 -4.43 1 93.81 98 TYR A N 1
ATOM 755 C CA . TYR A 1 98 ? 4.211 7.652 -3.932 1 93.81 98 TYR A CA 1
ATOM 756 C C . TYR A 1 98 ? 4.566 7.133 -2.545 1 93.81 98 TYR A C 1
ATOM 758 O O . TYR A 1 98 ? 5.723 7.195 -2.129 1 93.81 98 TYR A O 1
ATOM 766 N N . ILE A 1 99 ? 3.555 6.684 -1.808 1 93.88 99 ILE A N 1
ATOM 767 C CA . ILE A 1 99 ? 3.725 6.176 -0.449 1 93.88 99 ILE A CA 1
ATOM 768 C C . ILE A 1 99 ? 2.76 5.02 -0.206 1 93.88 99 ILE A C 1
ATOM 770 O O . ILE A 1 99 ? 1.657 4.996 -0.757 1 93.88 99 ILE A O 1
ATOM 774 N N . TYR A 1 100 ? 3.123 4.051 0.589 1 92.69 100 TYR A N 1
ATOM 775 C CA . TYR A 1 100 ? 2.268 2.996 1.122 1 92.69 100 TYR A CA 1
ATOM 776 C C . TYR A 1 100 ? 2.838 2.436 2.42 1 92.69 100 TYR A C 1
ATOM 778 O O . TYR A 1 100 ? 3.973 2.744 2.791 1 92.69 100 TYR A O 1
ATOM 786 N N . SER A 1 101 ? 2.041 1.741 3.076 1 87.5 101 SER A N 1
ATOM 787 C CA . SER A 1 101 ? 2.477 1.216 4.367 1 87.5 101 SER A CA 1
ATOM 788 C C . SER A 1 101 ? 2.42 -0.308 4.391 1 87.5 101 SER A C 1
ATOM 790 O O . SER A 1 101 ? 1.671 -0.919 3.623 1 87.5 101 SER A O 1
ATOM 792 N N . PHE A 1 102 ? 3.371 -0.803 5.184 1 77.5 102 PHE A N 1
ATOM 793 C CA . PHE A 1 102 ? 3.268 -2.223 5.504 1 77.5 102 PHE A CA 1
ATOM 794 C C . PHE A 1 102 ? 3.689 -2.482 6.945 1 77.5 102 PHE A C 1
ATOM 796 O O . PHE A 1 102 ? 4.234 -1.599 7.609 1 77.5 102 PHE A O 1
ATOM 803 N N . VAL A 1 103 ? 3.188 -3.521 7.523 1 60.03 103 VAL A N 1
ATOM 804 C CA . VAL A 1 103 ? 3.568 -3.844 8.891 1 60.03 103 VAL A CA 1
ATOM 805 C C . VAL A 1 103 ? 4.594 -4.977 8.891 1 60.03 103 VAL A C 1
ATOM 807 O O . VAL A 1 103 ? 4.414 -5.984 8.203 1 60.03 103 VAL A O 1
ATOM 810 N N . ILE A 1 104 ? 5.715 -4.602 9.312 1 56.06 104 ILE A N 1
ATOM 811 C CA . ILE A 1 104 ? 6.648 -5.699 9.539 1 56.06 104 ILE A CA 1
ATOM 812 C C . ILE A 1 104 ? 6.137 -6.598 10.656 1 56.06 104 ILE A C 1
ATOM 814 O O . ILE A 1 104 ? 5.406 -6.141 11.539 1 56.06 104 ILE A O 1
ATOM 818 N N . ARG A 1 105 ? 6.383 -7.992 10.57 1 50.91 105 ARG A N 1
ATOM 819 C CA . ARG A 1 105 ? 5.984 -9.094 11.438 1 50.91 105 ARG A CA 1
ATOM 820 C C . ARG A 1 105 ? 5.797 -8.617 12.875 1 50.91 105 ARG A C 1
ATOM 822 O O . ARG A 1 105 ? 6.02 -7.445 13.18 1 50.91 105 ARG A O 1
ATOM 829 N N . GLU A 1 106 ? 6.098 -9.484 13.789 1 48.91 106 GLU A N 1
ATOM 830 C CA . GLU A 1 106 ? 5.816 -9.68 15.211 1 48.91 106 GLU A CA 1
ATOM 831 C C . GLU A 1 106 ? 6.383 -8.531 16.047 1 48.91 106 GLU A C 1
ATOM 833 O O . GLU A 1 106 ? 7.598 -8.398 16.188 1 48.91 106 GLU A O 1
ATOM 838 N N . GLY A 1 107 ? 5.555 -7.625 16.594 1 50.66 107 GLY A N 1
ATOM 839 C CA . GLY A 1 107 ? 5.922 -6.672 17.625 1 50.66 107 GLY A CA 1
ATOM 840 C C . GLY A 1 107 ? 6.477 -5.375 17.078 1 50.66 107 GLY A C 1
ATOM 841 O O . GLY A 1 107 ? 6.887 -4.496 17.844 1 50.66 107 GLY A O 1
ATOM 842 N N . LYS A 1 108 ? 6.488 -5.445 15.711 1 59.62 108 LYS A N 1
ATOM 843 C CA . LYS A 1 108 ? 7.223 -4.242 15.328 1 59.62 108 LYS A CA 1
ATOM 844 C C . LYS A 1 108 ? 6.281 -3.182 14.766 1 59.62 108 LYS A C 1
ATOM 846 O O . LYS A 1 108 ? 5.117 -3.467 14.477 1 59.62 108 LYS A O 1
ATOM 851 N N . ALA A 1 109 ? 6.656 -1.877 14.773 1 64.81 109 ALA A N 1
ATOM 852 C CA . ALA A 1 109 ? 5.992 -0.632 14.398 1 64.81 109 ALA A CA 1
ATOM 853 C C . ALA A 1 109 ? 5.684 -0.604 12.906 1 64.81 109 ALA A C 1
ATOM 855 O O . ALA A 1 109 ? 6.387 -1.23 12.109 1 64.81 109 ALA A O 1
ATOM 856 N N . PRO A 1 110 ? 4.504 -0.147 12.547 1 76.69 110 PRO A N 1
ATOM 857 C CA . PRO A 1 110 ? 4.234 0.043 11.125 1 76.69 110 PRO A CA 1
ATOM 858 C C . PRO A 1 110 ? 5.363 0.772 10.398 1 76.69 110 PRO A C 1
ATOM 860 O O . PRO A 1 110 ? 5.996 1.661 10.977 1 76.69 110 PRO A O 1
ATOM 863 N N . VAL A 1 111 ? 5.621 0.287 9.219 1 86.44 111 VAL A N 1
ATOM 864 C CA . VAL A 1 111 ? 6.641 0.917 8.391 1 86.44 111 VAL A CA 1
ATOM 865 C C . VAL A 1 111 ? 5.98 1.609 7.199 1 86.44 111 VAL A C 1
ATOM 867 O O . VAL A 1 111 ? 5.145 1.016 6.512 1 86.44 111 VAL A O 1
ATOM 870 N N . MET A 1 112 ? 6.387 2.807 6.988 1 90.88 112 MET A N 1
ATOM 871 C CA . MET A 1 112 ? 5.961 3.572 5.82 1 90.88 112 MET A CA 1
ATOM 872 C C . MET A 1 112 ? 7.027 3.535 4.73 1 90.88 112 MET A C 1
ATOM 874 O O . MET A 1 112 ? 8.203 3.807 4.992 1 90.88 112 MET A O 1
ATOM 878 N N . VAL A 1 113 ? 6.582 3.189 3.592 1 93.25 113 VAL A N 1
ATOM 879 C CA . VAL A 1 113 ? 7.48 3.176 2.443 1 93.25 113 VAL A CA 1
ATOM 880 C C . VAL A 1 113 ? 7.109 4.305 1.484 1 93.25 113 VAL A C 1
ATOM 882 O O . VAL A 1 113 ? 5.938 4.496 1.163 1 93.25 113 VAL A O 1
ATOM 885 N N . PHE A 1 114 ? 8.164 5.07 1.03 1 94.75 114 PHE A N 1
ATOM 886 C CA . PHE A 1 114 ? 7.844 6.105 0.054 1 94.75 114 PHE A CA 1
ATOM 887 C C . PHE A 1 114 ? 9.008 6.316 -0.909 1 94.75 114 PHE A C 1
ATOM 889 O O . PHE A 1 114 ? 10.156 6.016 -0.581 1 94.75 114 PHE A O 1
ATOM 896 N N . ASN A 1 115 ? 8.633 6.742 -2.057 1 95.19 115 ASN A N 1
ATOM 897 C CA . ASN A 1 115 ? 9.586 7.113 -3.094 1 95.19 115 ASN A CA 1
ATOM 898 C C . ASN A 1 115 ? 9.711 8.633 -3.225 1 95.19 115 ASN A C 1
ATOM 900 O O . ASN A 1 115 ? 8.711 9.344 -3.135 1 95.19 115 ASN A O 1
ATOM 904 N N . THR A 1 116 ? 10.898 9.109 -3.369 1 94.38 116 THR A N 1
ATOM 905 C CA . THR A 1 116 ? 11.188 10.523 -3.58 1 94.38 116 THR A CA 1
ATOM 906 C C . THR A 1 116 ? 12.359 10.703 -4.539 1 94.38 116 THR A C 1
ATOM 908 O O . THR A 1 116 ? 13.172 9.797 -4.699 1 94.38 116 THR A O 1
ATOM 911 N N . ASP A 1 117 ? 12.383 11.867 -5.117 1 90.88 117 ASP A N 1
ATOM 912 C CA . ASP A 1 117 ? 13.484 12.141 -6.043 1 90.88 117 ASP A CA 1
ATOM 913 C C . ASP A 1 117 ? 14.727 12.602 -5.293 1 90.88 117 ASP A C 1
ATOM 915 O O . ASP A 1 117 ? 15.828 12.625 -5.859 1 90.88 117 ASP A O 1
ATOM 919 N N . ASP A 1 118 ? 14.594 12.969 -4.066 1 94.31 118 ASP A N 1
ATOM 920 C CA . ASP A 1 118 ? 15.727 13.461 -3.289 1 94.31 118 ASP A CA 1
ATOM 921 C C . ASP A 1 118 ? 15.945 12.617 -2.039 1 94.31 118 ASP A C 1
ATOM 923 O O . ASP A 1 118 ? 15.734 13.086 -0.919 1 94.31 118 ASP A O 1
ATOM 927 N N . PHE A 1 119 ? 16.484 11.555 -2.236 1 93.62 119 PHE A N 1
ATOM 928 C CA . PHE A 1 119 ? 16.656 10.562 -1.186 1 93.62 119 PHE A CA 1
ATOM 929 C C . PHE A 1 119 ? 17.625 11.07 -0.117 1 93.62 119 PHE A C 1
ATOM 931 O O . PHE A 1 119 ? 17.359 10.938 1.079 1 93.62 119 PHE A O 1
ATOM 938 N N . GLU A 1 120 ? 18.688 11.578 -0.557 1 95 120 GLU A N 1
ATOM 939 C CA . GLU A 1 120 ? 19.719 12.031 0.372 1 95 120 GLU A CA 1
ATOM 940 C C . GLU A 1 120 ? 19.188 13.109 1.308 1 95 120 GLU A C 1
ATOM 942 O O . GLU A 1 120 ? 19.375 13.039 2.523 1 95 120 GLU A O 1
ATOM 947 N N . LYS A 1 121 ? 18.562 14.055 0.691 1 96.75 121 LYS A N 1
ATOM 948 C CA . LYS A 1 121 ? 18.016 15.125 1.503 1 96.75 121 LYS A CA 1
ATOM 949 C C . LYS A 1 121 ? 16.922 14.602 2.436 1 96.75 121 LYS A C 1
ATOM 951 O O . LYS A 1 121 ? 16.844 15 3.602 1 96.75 121 LYS A O 1
ATOM 956 N N . ALA A 1 122 ? 16.062 13.773 1.927 1 96.69 122 ALA A N 1
ATOM 957 C CA . ALA A 1 122 ? 15.008 13.18 2.746 1 96.69 122 ALA A CA 1
ATOM 958 C C . ALA A 1 122 ? 15.602 12.422 3.934 1 96.69 122 ALA A C 1
ATOM 960 O O . ALA A 1 122 ? 15.133 12.57 5.066 1 96.69 122 ALA A O 1
ATOM 961 N N . ALA A 1 123 ? 16.625 11.664 3.689 1 95.31 123 ALA A N 1
ATOM 962 C CA . ALA A 1 123 ? 17.281 10.891 4.742 1 95.31 123 ALA A CA 1
ATOM 963 C C . ALA A 1 123 ? 17.859 11.805 5.816 1 95.31 123 ALA A C 1
ATOM 965 O O . ALA A 1 123 ? 17.719 11.531 7.012 1 95.31 123 ALA A O 1
ATOM 966 N N . GLN A 1 124 ? 18.453 12.812 5.383 1 96.31 124 GLN A N 1
ATOM 967 C CA . GLN A 1 124 ? 19.078 13.766 6.301 1 96.31 124 GLN A CA 1
ATOM 968 C C . GLN A 1 124 ? 18.031 14.422 7.199 1 96.31 124 GLN A C 1
ATOM 970 O O . GLN A 1 124 ? 18.219 14.5 8.414 1 96.31 124 GLN A O 1
ATOM 975 N N . ILE A 1 125 ? 17 14.867 6.605 1 96.12 125 ILE A N 1
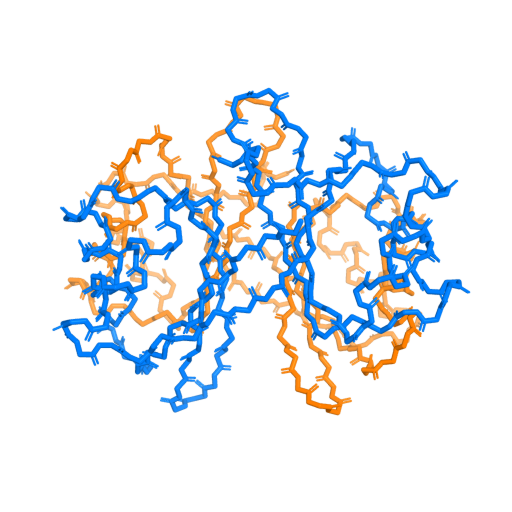ATOM 976 C CA . ILE A 1 125 ? 15.969 15.586 7.344 1 96.12 125 ILE A CA 1
ATOM 977 C C . ILE A 1 125 ? 15.312 14.648 8.352 1 96.12 125 ILE A C 1
ATOM 979 O O . ILE A 1 125 ? 15.039 15.039 9.492 1 96.12 125 ILE A O 1
ATOM 983 N N . LEU A 1 126 ? 15.055 13.445 7.969 1 94.94 126 LEU A N 1
ATOM 984 C CA . LEU A 1 126 ? 14.43 12.477 8.859 1 94.94 126 LEU A CA 1
ATOM 985 C C . LEU A 1 126 ? 15.367 12.117 10.008 1 94.94 126 LEU A C 1
ATOM 987 O O . LEU A 1 126 ? 14.93 12 11.156 1 94.94 126 LEU A O 1
ATOM 991 N N . LYS A 1 127 ? 16.594 12.016 9.695 1 94.44 127 LYS A N 1
ATOM 992 C CA . LYS A 1 127 ? 17.594 11.727 10.727 1 94.44 127 LYS A CA 1
ATOM 993 C C . LYS A 1 127 ? 17.688 12.867 11.727 1 94.44 127 LYS A C 1
ATOM 995 O O . LYS A 1 127 ? 17.734 12.641 12.938 1 94.44 127 LYS A O 1
ATOM 1000 N N . GLU A 1 128 ? 17.719 14 11.266 1 95.5 128 GLU A N 1
ATOM 1001 C CA . GLU A 1 128 ? 17.797 15.18 12.117 1 95.5 128 GLU A CA 1
ATOM 1002 C C . GLU A 1 128 ? 16.578 15.281 13.039 1 95.5 128 GLU A C 1
ATOM 1004 O O . GLU A 1 128 ? 16.688 15.781 14.156 1 95.5 128 GLU A O 1
ATOM 1009 N N . ALA A 1 129 ? 15.484 14.844 12.539 1 93.81 129 ALA A N 1
ATOM 1010 C CA . ALA A 1 129 ? 14.25 14.875 13.328 1 93.81 129 ALA A CA 1
ATOM 1011 C C . ALA A 1 129 ? 14.125 13.633 14.203 1 93.81 129 ALA A C 1
ATOM 1013 O O . ALA A 1 129 ? 13.086 13.406 14.828 1 93.81 129 ALA A O 1
ATOM 1014 N N . ASN A 1 130 ? 15.094 12.703 14.211 1 92.19 130 ASN A N 1
ATOM 1015 C CA . ASN A 1 130 ? 15.172 11.484 15.016 1 92.19 130 ASN A CA 1
ATOM 1016 C C . ASN A 1 130 ? 14.109 10.477 14.602 1 92.19 130 ASN A C 1
ATOM 1018 O O . ASN A 1 130 ? 13.523 9.797 15.453 1 92.19 130 ASN A O 1
ATOM 1022 N N . VAL A 1 131 ? 13.844 10.5 13.336 1 90.44 131 VAL A N 1
ATOM 1023 C CA . VAL A 1 131 ? 12.953 9.484 12.781 1 90.44 131 VAL A CA 1
ATOM 1024 C C . VAL A 1 131 ? 13.758 8.273 12.328 1 90.44 131 VAL A C 1
ATOM 1026 O O . VAL A 1 131 ? 14.758 8.406 11.617 1 90.44 131 VAL A O 1
ATOM 1029 N N . LYS A 1 132 ? 13.281 7.125 12.695 1 89.69 132 LYS A N 1
ATOM 1030 C CA . LYS A 1 132 ? 14.023 5.902 12.398 1 89.69 132 LYS A CA 1
ATOM 1031 C C . LYS A 1 132 ? 13.812 5.473 10.945 1 89.69 132 LYS A C 1
ATOM 1033 O O . LYS A 1 132 ? 12.68 5.238 10.523 1 89.69 132 LYS A O 1
ATOM 1038 N N . ILE A 1 133 ? 14.859 5.328 10.281 1 91.75 133 ILE A N 1
ATOM 1039 C CA . ILE A 1 133 ? 14.844 4.852 8.898 1 91.75 133 ILE A CA 1
ATOM 1040 C C . ILE A 1 133 ? 15.133 3.354 8.867 1 91.75 133 ILE A C 1
ATOM 1042 O O . ILE A 1 133 ? 16.031 2.873 9.562 1 91.75 133 ILE A O 1
ATOM 1046 N N . VAL A 1 134 ? 14.328 2.672 8.148 1 89.25 134 VAL A N 1
ATOM 1047 C CA . VAL A 1 134 ? 14.461 1.225 8.016 1 89.25 134 VAL A CA 1
ATOM 1048 C C . VAL A 1 134 ? 15.406 0.895 6.863 1 89.25 134 VAL A C 1
ATOM 1050 O O . VAL A 1 134 ? 15.305 1.485 5.785 1 89.25 134 VAL A O 1
ATOM 1053 N N . GLU A 1 135 ? 16.266 -0.036 7.152 1 87.44 135 GLU A N 1
ATOM 1054 C CA . GLU A 1 135 ? 17.188 -0.501 6.117 1 87.44 135 GLU A CA 1
ATOM 1055 C C . GLU A 1 135 ? 16.734 -1.847 5.547 1 87.44 135 GLU A C 1
ATOM 1057 O O . GLU A 1 135 ? 15.969 -2.57 6.184 1 87.44 135 GLU A O 1
ATOM 1062 N N . GLU A 1 136 ? 17.25 -2.143 4.406 1 86.12 136 GLU A N 1
ATOM 1063 C CA . GLU A 1 136 ? 16.938 -3.404 3.748 1 86.12 136 GLU A CA 1
ATOM 1064 C C . GLU A 1 136 ? 17.25 -4.594 4.648 1 86.12 136 GLU A C 1
ATOM 1066 O O . GLU A 1 136 ? 16.516 -5.586 4.656 1 86.12 136 GLU A O 1
ATOM 1071 N N . SER A 1 137 ? 18.281 -4.441 5.426 1 82.44 137 SER A N 1
ATOM 1072 C CA . SER A 1 137 ? 18.75 -5.516 6.301 1 82.44 137 SER A CA 1
ATOM 1073 C C . SER A 1 137 ? 17.766 -5.758 7.441 1 82.44 137 SER A C 1
ATOM 1075 O O . SER A 1 137 ? 17.812 -6.801 8.094 1 82.44 137 SER A O 1
ATOM 1077 N N . ASP A 1 138 ? 16.844 -4.844 7.676 1 80.06 138 ASP A N 1
ATOM 1078 C CA . ASP A 1 138 ? 15.852 -4.961 8.742 1 80.06 138 ASP A CA 1
ATOM 1079 C C . ASP A 1 138 ? 14.656 -5.797 8.281 1 80.06 138 ASP A C 1
ATOM 1081 O O . ASP A 1 138 ? 13.781 -6.129 9.086 1 80.06 138 ASP A O 1
ATOM 1085 N N . LEU A 1 13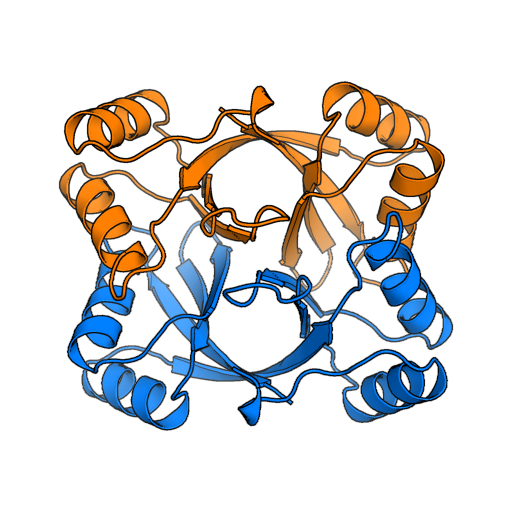9 ? 14.625 -6.078 6.996 1 76.94 139 LEU A N 1
ATOM 1086 C CA . LEU A 1 139 ? 13.461 -6.73 6.406 1 76.94 139 LEU A CA 1
ATOM 1087 C C . LEU A 1 139 ? 13.672 -8.234 6.316 1 76.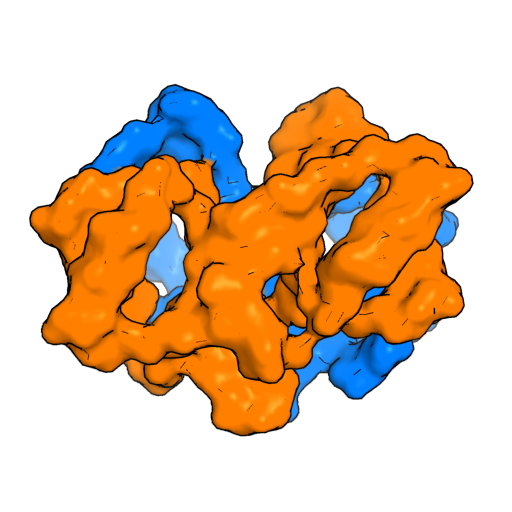94 139 LEU A C 1
ATOM 1089 O O . LEU A 1 139 ? 12.734 -9.008 6.512 1 76.94 139 LEU A O 1
ATOM 1093 N N . MET B 1 1 ? -16.984 -5.668 4.555 1 83.5 1 MET B N 1
ATOM 1094 C CA . MET B 1 1 ? -16.547 -4.668 3.58 1 83.5 1 MET B CA 1
ATOM 1095 C C . MET B 1 1 ? -15.961 -3.449 4.277 1 83.5 1 MET B C 1
ATOM 1097 O O . MET B 1 1 ? -16.359 -3.117 5.398 1 83.5 1 MET B O 1
ATOM 1101 N N . ILE B 1 2 ? -14.891 -2.893 3.689 1 92.31 2 ILE B N 1
ATOM 1102 C CA . ILE B 1 2 ? -14.195 -1.742 4.262 1 92.31 2 ILE B CA 1
ATOM 1103 C C . ILE B 1 2 ? -14.438 -0.51 3.393 1 92.31 2 ILE B C 1
ATOM 1105 O O . ILE B 1 2 ? -14.336 -0.578 2.164 1 92.31 2 ILE B O 1
ATOM 1109 N N . ARG B 1 3 ? -14.898 0.542 4.027 1 95.38 3 ARG B N 1
ATOM 1110 C CA . ARG B 1 3 ? -15 1.81 3.311 1 95.38 3 ARG B CA 1
ATOM 1111 C C . ARG B 1 3 ? -13.656 2.516 3.254 1 95.38 3 ARG B C 1
ATOM 1113 O O . ARG B 1 3 ? -13.078 2.85 4.289 1 95.38 3 ARG B O 1
ATOM 1120 N N . GLN B 1 4 ? -13.156 2.65 2.102 1 96.31 4 GLN B N 1
ATOM 1121 C CA . GLN B 1 4 ? -11.891 3.336 1.84 1 96.31 4 GLN B CA 1
ATOM 1122 C C . GLN B 1 4 ? -12.133 4.75 1.321 1 96.31 4 GLN B C 1
ATOM 1124 O O . GLN B 1 4 ? -12.992 4.965 0.462 1 96.31 4 GLN B O 1
ATOM 1129 N N . LEU B 1 5 ? -11.367 5.688 1.878 1 97.75 5 LEU B N 1
ATOM 1130 C CA . LEU B 1 5 ? -11.398 7.047 1.344 1 97.75 5 LEU B CA 1
ATOM 1131 C C . LEU B 1 5 ? -10.367 7.219 0.236 1 97.75 5 LEU B C 1
ATOM 1133 O O . LEU B 1 5 ? -9.227 6.777 0.373 1 97.75 5 LEU B O 1
ATOM 1137 N N . SER B 1 6 ? -10.82 7.801 -0.819 1 96.94 6 SER B N 1
ATOM 1138 C CA . SER B 1 6 ? -9.938 8.281 -1.878 1 96.94 6 SER B CA 1
ATOM 1139 C C . SER B 1 6 ? -9.938 9.805 -1.948 1 96.94 6 SER B C 1
ATOM 1141 O O . SER B 1 6 ? -10.93 10.414 -2.357 1 96.94 6 SER B O 1
ATOM 1143 N N . VAL B 1 7 ? -8.828 10.367 -1.617 1 97.75 7 VAL B N 1
ATOM 1144 C CA . VAL B 1 7 ? -8.727 11.82 -1.562 1 97.75 7 VAL B CA 1
ATOM 1145 C C . VAL B 1 7 ? -7.867 12.32 -2.719 1 97.75 7 VAL B C 1
ATOM 1147 O O . VAL B 1 7 ? -6.734 11.867 -2.902 1 97.75 7 VAL B O 1
ATOM 1150 N N . PHE B 1 8 ? -8.43 13.219 -3.432 1 96.56 8 PHE B N 1
ATOM 1151 C CA . PHE B 1 8 ? -7.656 13.828 -4.508 1 96.56 8 PHE B CA 1
ATOM 1152 C C . PHE B 1 8 ? -6.656 14.836 -3.955 1 96.56 8 PHE B C 1
ATOM 1154 O O . PHE B 1 8 ? -7.027 15.734 -3.191 1 96.56 8 PHE B O 1
ATOM 1161 N N . VAL B 1 9 ? -5.383 14.664 -4.359 1 96 9 VAL B N 1
ATOM 1162 C CA . VAL B 1 9 ? -4.336 15.555 -3.879 1 96 9 VAL B CA 1
ATOM 1163 C C . VAL B 1 9 ? -3.496 16.047 -5.055 1 96 9 VAL B C 1
ATOM 1165 O O . VAL B 1 9 ? -3.361 15.352 -6.062 1 96 9 VAL B O 1
ATOM 1168 N N . GLU B 1 10 ? -2.945 17.234 -4.934 1 92.81 10 GLU B N 1
ATOM 1169 C CA . GLU B 1 10 ? -1.983 17.719 -5.914 1 92.81 10 GLU B CA 1
ATOM 1170 C C . GLU B 1 10 ? -0.618 17.078 -5.723 1 92.81 10 GLU B C 1
ATOM 1172 O O . GLU B 1 10 ? -0.247 16.719 -4.605 1 92.81 10 GLU B O 1
ATOM 1177 N N . ASN B 1 11 ? 0.056 16.953 -6.809 1 90.62 11 ASN B N 1
ATOM 1178 C CA . ASN B 1 11 ? 1.399 16.391 -6.711 1 90.62 11 ASN B CA 1
ATOM 1179 C C . ASN B 1 11 ? 2.432 17.469 -6.367 1 90.62 11 ASN B C 1
ATOM 1181 O O . ASN B 1 11 ? 3.211 17.875 -7.227 1 90.62 11 ASN B O 1
ATOM 1185 N N . LYS B 1 12 ? 2.502 17.875 -5.188 1 90.69 12 LYS B N 1
ATOM 1186 C CA . LYS B 1 12 ? 3.438 18.875 -4.66 1 90.69 12 LYS B CA 1
ATOM 1187 C C . LYS B 1 12 ? 3.74 18.609 -3.186 1 90.69 12 LYS B C 1
ATOM 1189 O O . LYS B 1 12 ? 2.932 18.016 -2.479 1 90.69 12 LYS B O 1
ATOM 1194 N N . PRO B 1 13 ? 4.859 19.109 -2.754 1 92.44 13 PRO B N 1
ATOM 1195 C CA . PRO B 1 13 ? 5.203 18.922 -1.342 1 92.44 13 PRO B CA 1
ATOM 1196 C C . PRO B 1 13 ? 4.129 19.453 -0.399 1 92.44 13 PRO B C 1
ATOM 1198 O O . PRO B 1 13 ? 3.6 20.547 -0.618 1 92.44 13 PRO B O 1
ATOM 1201 N N . GLY B 1 14 ? 3.752 18.625 0.608 1 94.5 14 GLY B N 1
ATOM 1202 C CA . GLY B 1 14 ? 2.824 19.094 1.629 1 94.5 14 GLY B CA 1
ATOM 1203 C C . GLY B 1 14 ? 1.396 18.641 1.383 1 94.5 14 GLY B C 1
ATOM 1204 O O . GLY B 1 14 ? 0.552 18.719 2.277 1 94.5 14 GLY B O 1
ATOM 1205 N N . SER B 1 15 ? 1.109 18.219 0.2 1 94.56 15 SER B N 1
ATOM 1206 C CA . SER B 1 15 ? -0.262 17.859 -0.149 1 94.56 15 SER B CA 1
ATOM 1207 C C . SER B 1 15 ? -0.761 16.688 0.701 1 94.56 15 SER B C 1
ATOM 1209 O O . SER B 1 15 ? -1.896 16.719 1.185 1 94.56 15 SER B O 1
ATOM 1211 N N . LEU B 1 16 ? 0.061 15.727 0.882 1 95.81 16 LEU B N 1
ATOM 1212 C CA . LEU B 1 16 ? -0.321 14.586 1.713 1 95.81 16 LEU B CA 1
ATOM 1213 C C . LEU B 1 16 ? -0.468 15.008 3.172 1 95.81 16 LEU B C 1
ATOM 1215 O O . LEU B 1 16 ? -1.418 14.602 3.846 1 95.81 16 LEU B O 1
ATOM 1219 N N . MET B 1 17 ? 0.417 15.82 3.613 1 95.62 17 MET B N 1
ATOM 1220 C CA . MET B 1 17 ? 0.393 16.328 4.98 1 95.62 17 MET B CA 1
ATOM 1221 C C . MET B 1 17 ? -0.896 17.094 5.254 1 95.62 17 MET B C 1
ATOM 1223 O O . MET B 1 17 ? -1.48 16.984 6.332 1 95.62 17 MET B O 1
ATOM 1227 N N . ASP B 1 18 ? -1.317 17.797 4.27 1 97.06 18 ASP B N 1
ATOM 1228 C CA . ASP B 1 18 ? -2.547 18.578 4.422 1 97.06 18 ASP B CA 1
ATOM 1229 C C . ASP B 1 18 ? -3.727 17.672 4.758 1 97.06 18 ASP B C 1
ATOM 1231 O O . ASP B 1 18 ? -4.531 17.984 5.637 1 97.06 18 ASP B O 1
ATOM 1235 N N . VAL B 1 19 ? -3.795 16.578 4.109 1 97.56 19 VAL B N 1
ATOM 1236 C CA . VAL B 1 19 ? -4.883 15.641 4.34 1 97.56 19 VAL B CA 1
ATOM 1237 C C . VAL B 1 19 ? -4.738 15.008 5.719 1 97.56 19 VAL B C 1
ATOM 1239 O O . VAL B 1 19 ? -5.684 14.992 6.508 1 97.56 19 VAL B O 1
ATOM 1242 N N . THR B 1 20 ? -3.557 14.555 6.043 1 96.31 20 THR B N 1
ATOM 1243 C CA . THR B 1 20 ? -3.363 13.812 7.285 1 96.31 20 THR B CA 1
ATOM 1244 C C . THR B 1 20 ? -3.48 14.742 8.492 1 96.31 20 THR B C 1
ATOM 1246 O O . THR B 1 20 ? -3.926 14.32 9.562 1 96.31 20 THR B O 1
ATOM 1249 N N . SER B 1 21 ? -3.139 15.977 8.336 1 96.69 21 SER B N 1
ATOM 1250 C CA . SER B 1 21 ? -3.305 16.953 9.414 1 96.69 21 SER B CA 1
ATOM 1251 C C . SER B 1 21 ? -4.773 17.125 9.773 1 96.69 21 SER B C 1
ATOM 1253 O O . SER B 1 21 ? -5.125 17.203 10.953 1 96.69 21 SER B O 1
ATOM 1255 N N . LYS B 1 22 ? -5.539 17.203 8.773 1 97.56 22 LYS B N 1
ATOM 1256 C CA . LYS B 1 22 ? -6.973 17.359 9.016 1 97.56 22 LYS B CA 1
ATOM 1257 C C . LYS B 1 22 ? -7.543 16.125 9.719 1 97.56 22 LYS B C 1
ATOM 1259 O O . LYS B 1 22 ? -8.383 16.25 10.609 1 97.56 22 LYS B O 1
ATOM 1264 N N . LEU B 1 23 ? -7.105 14.992 9.344 1 96.69 23 LEU B N 1
ATOM 1265 C CA . LEU B 1 23 ? -7.578 13.773 9.992 1 96.69 23 LEU B CA 1
ATOM 1266 C C . LEU B 1 23 ? -7.137 13.727 11.453 1 96.69 23 LEU B C 1
ATOM 1268 O O . LEU B 1 23 ? -7.891 13.281 12.32 1 96.69 23 LEU B O 1
ATOM 1272 N N . THR B 1 24 ? -5.941 14.172 11.703 1 94.69 24 THR B N 1
ATOM 1273 C CA . THR B 1 24 ? -5.445 14.258 13.07 1 94.69 24 THR B CA 1
ATOM 1274 C C . THR B 1 24 ? -6.305 15.211 13.898 1 94.69 24 THR B C 1
ATOM 1276 O O . THR B 1 24 ? -6.684 14.891 15.031 1 94.69 24 THR B O 1
ATOM 1279 N N . GLU B 1 25 ? -6.629 16.312 13.367 1 95.56 25 GLU B N 1
ATOM 1280 C CA . GLU B 1 25 ? -7.492 17.281 14.016 1 95.56 25 GLU B CA 1
ATOM 1281 C C . GLU B 1 25 ? -8.852 16.688 14.352 1 95.56 25 GLU B C 1
ATOM 1283 O O . GLU B 1 25 ? -9.43 17 15.398 1 95.56 25 GLU B O 1
ATOM 1288 N N . ALA B 1 26 ? -9.289 15.836 13.484 1 95.75 26 ALA B N 1
ATOM 1289 C CA . ALA B 1 26 ? -10.609 15.234 13.625 1 95.75 26 ALA B CA 1
ATOM 1290 C C . ALA B 1 26 ? -10.555 13.992 14.516 1 95.75 26 ALA B C 1
ATOM 1292 O O . ALA B 1 26 ? -11.57 13.328 14.727 1 95.75 26 ALA B O 1
ATOM 1293 N N . HIS B 1 27 ? -9.328 13.625 14.938 1 94.56 27 HIS B N 1
ATOM 1294 C CA . HIS B 1 27 ? -9.109 12.461 15.789 1 94.56 27 HIS B CA 1
ATOM 1295 C C . HIS B 1 27 ? -9.516 11.172 15.07 1 94.56 27 HIS B C 1
ATOM 1297 O O . HIS B 1 27 ? -10.188 10.32 15.648 1 94.56 27 HIS B O 1
ATOM 1303 N N . VAL B 1 28 ? -9.242 11.148 13.844 1 93.81 28 VAL B N 1
ATOM 1304 C CA . VAL B 1 28 ? -9.445 9.961 13.016 1 93.81 28 VAL B CA 1
ATOM 1305 C C . VAL B 1 28 ? -8.133 9.188 12.898 1 93.81 28 VAL B C 1
ATOM 1307 O O . VAL B 1 28 ? -7.09 9.758 12.586 1 93.81 28 VAL B O 1
ATOM 1310 N N . ASN B 1 29 ? -8.188 7.863 13.141 1 90 29 ASN B N 1
ATOM 1311 C CA . ASN B 1 29 ? -7.008 7.012 13.055 1 90 29 ASN B CA 1
ATOM 1312 C C . ASN B 1 29 ? -6.848 6.418 11.664 1 90 29 ASN B C 1
ATOM 1314 O O . ASN B 1 29 ? -7.805 5.895 11.086 1 90 29 ASN B O 1
ATOM 1318 N N . ILE B 1 30 ? -5.637 6.508 11.164 1 91.19 30 ILE B N 1
ATOM 1319 C CA . ILE B 1 30 ? -5.328 5.93 9.859 1 91.19 30 ILE B CA 1
ATOM 1320 C C . ILE B 1 30 ? -4.777 4.516 10.039 1 91.19 30 ILE B C 1
ATOM 1322 O O . ILE B 1 30 ? -3.814 4.305 10.781 1 91.19 30 ILE B O 1
ATOM 1326 N N . ARG B 1 31 ? -5.352 3.576 9.344 1 85.69 31 ARG B N 1
ATOM 1327 C CA . ARG B 1 31 ? -4.969 2.17 9.445 1 85.69 31 ARG B CA 1
ATOM 1328 C C . ARG B 1 31 ? -4.117 1.743 8.258 1 85.69 31 ARG B C 1
ATOM 1330 O O . ARG B 1 31 ? -3.225 0.904 8.398 1 85.69 31 ARG B O 1
ATOM 1337 N N . ALA B 1 32 ? -4.465 2.264 7.16 1 89.69 32 ALA B N 1
ATOM 1338 C CA . ALA B 1 32 ? -3.736 1.946 5.934 1 89.69 32 ALA B CA 1
ATOM 1339 C C . ALA B 1 32 ? -3.652 3.162 5.016 1 89.69 32 ALA B C 1
ATOM 1341 O O . ALA B 1 32 ? -4.57 3.984 4.98 1 89.69 32 ALA B O 1
ATOM 1342 N N . VAL B 1 33 ? -2.537 3.205 4.324 1 92.31 33 VAL B N 1
ATOM 1343 C CA . VAL B 1 33 ? -2.34 4.285 3.363 1 92.31 33 VAL B CA 1
ATOM 1344 C C . VAL B 1 33 ? -1.698 3.738 2.092 1 92.31 33 VAL B C 1
ATOM 1346 O O . VAL B 1 33 ? -0.825 2.869 2.152 1 92.31 33 VAL B O 1
ATOM 1349 N N . ALA B 1 34 ? -2.15 4.207 0.967 1 93.19 34 ALA B N 1
ATOM 1350 C CA . ALA B 1 34 ? -1.531 3.949 -0.331 1 93.19 34 ALA B CA 1
ATOM 1351 C C . ALA B 1 34 ? -1.847 5.066 -1.321 1 93.19 34 ALA B C 1
ATOM 1353 O O . ALA B 1 34 ? -2.902 5.699 -1.239 1 93.19 34 ALA B O 1
ATOM 1354 N N . THR B 1 35 ? -0.928 5.309 -2.223 1 93.56 35 THR B N 1
ATOM 1355 C CA . THR B 1 35 ? -1.233 6.328 -3.219 1 93.56 35 THR B CA 1
ATOM 1356 C C . THR B 1 35 ? -1.226 5.734 -4.625 1 93.56 35 THR B C 1
ATOM 1358 O O . THR B 1 35 ? -0.505 4.77 -4.891 1 93.56 35 THR B O 1
ATOM 1361 N N . PHE B 1 36 ? -2.127 6.258 -5.395 1 83.06 36 PHE B N 1
ATOM 1362 C CA . PHE B 1 36 ? -2.055 6.176 -6.848 1 83.06 36 PHE B CA 1
ATOM 1363 C C . PHE B 1 36 ? -1.563 7.492 -7.441 1 83.06 36 PHE B C 1
ATOM 1365 O O . PHE B 1 36 ? -2.246 8.516 -7.344 1 83.06 36 PHE B O 1
ATOM 1372 N N . ASP B 1 37 ? -0.374 7.449 -8.125 1 80.69 37 ASP B N 1
ATOM 1373 C CA . ASP B 1 37 ? 0.245 8.719 -8.484 1 80.69 37 ASP B CA 1
ATOM 1374 C C . ASP B 1 37 ? 0.43 8.828 -10 1 80.69 37 ASP B C 1
ATOM 1376 O O . ASP B 1 37 ? 0.892 7.883 -10.641 1 80.69 37 ASP B O 1
ATOM 1380 N N . THR B 1 38 ? -0.031 9.906 -10.43 1 72.19 38 THR B N 1
ATOM 1381 C CA . THR B 1 38 ? 0.348 10.391 -11.75 1 72.19 38 THR B CA 1
ATOM 1382 C C . THR B 1 38 ? 1.213 11.641 -11.641 1 72.19 38 THR B C 1
ATOM 1384 O O . THR B 1 38 ? 1.404 12.18 -10.547 1 72.19 38 THR B O 1
ATOM 1387 N N . PRO B 1 39 ? 1.87 12 -12.703 1 74.25 39 PRO B N 1
ATOM 1388 C CA . PRO B 1 39 ? 2.682 13.219 -12.664 1 74.25 39 PRO B CA 1
ATOM 1389 C C . PRO B 1 39 ? 1.882 14.445 -12.234 1 74.25 39 PRO B C 1
ATOM 1391 O O . PRO B 1 39 ? 2.434 15.367 -11.617 1 74.25 39 PRO B O 1
ATOM 1394 N N . GLU B 1 40 ? 0.635 14.539 -12.547 1 77.69 40 GLU B N 1
ATOM 1395 C CA . GLU B 1 40 ? -0.147 15.742 -12.297 1 77.69 40 GLU B CA 1
ATOM 1396 C C . GLU B 1 40 ? -0.918 15.641 -10.984 1 77.69 40 GLU B C 1
ATOM 1398 O O . GLU B 1 40 ? -1.037 16.625 -10.25 1 77.69 40 GLU B O 1
ATOM 1403 N N . PHE B 1 41 ? -1.458 14.539 -10.781 1 84.5 41 PHE B N 1
ATOM 1404 C CA . PHE B 1 41 ? -2.268 14.375 -9.578 1 84.5 41 PHE B CA 1
ATOM 1405 C C . PHE B 1 41 ? -2.082 12.984 -8.984 1 84.5 41 PHE B C 1
ATOM 1407 O O . PHE B 1 41 ? -1.455 12.117 -9.602 1 84.5 41 PHE B O 1
ATOM 1414 N N . GLY B 1 42 ? -2.525 13.008 -7.688 1 91.81 42 GLY B N 1
ATOM 1415 C CA . GLY B 1 42 ? -2.531 11.711 -7.027 1 91.81 42 GLY B CA 1
ATOM 1416 C C . GLY B 1 42 ? -3.82 11.43 -6.281 1 91.81 42 GLY B C 1
ATOM 1417 O O . GLY B 1 42 ? -4.645 12.328 -6.094 1 91.81 42 GLY B O 1
ATOM 1418 N N . ILE B 1 43 ? -4.023 10.203 -6.082 1 94.75 43 ILE B N 1
ATOM 1419 C CA . ILE B 1 43 ? -5.113 9.742 -5.227 1 94.75 43 ILE B CA 1
ATOM 1420 C C . ILE B 1 43 ? -4.539 9.133 -3.951 1 94.75 43 ILE B C 1
ATOM 1422 O O . ILE B 1 43 ? -3.746 8.188 -4.012 1 94.75 43 ILE B O 1
ATOM 1426 N N . LEU B 1 44 ? -4.875 9.75 -2.861 1 96.25 44 LEU B N 1
ATOM 1427 C CA . LEU B 1 44 ? -4.508 9.195 -1.562 1 96.25 44 LEU B CA 1
ATOM 1428 C C . LEU B 1 44 ? -5.598 8.273 -1.035 1 96.25 44 LEU B C 1
ATOM 1430 O O . LEU B 1 44 ? -6.703 8.719 -0.729 1 96.25 44 LEU B O 1
ATOM 1434 N N . ARG B 1 45 ? -5.254 7.047 -0.94 1 95.56 45 ARG B N 1
ATOM 1435 C CA . ARG B 1 45 ? -6.176 6.047 -0.413 1 95.56 45 ARG B CA 1
ATOM 1436 C C . ARG B 1 45 ? -5.938 5.809 1.074 1 95.56 45 ARG B C 1
ATOM 1438 O O . ARG B 1 45 ? -4.801 5.578 1.496 1 95.56 45 ARG B O 1
ATOM 1445 N N . LEU B 1 46 ? -7.055 5.84 1.796 1 95.5 46 LEU B N 1
ATOM 1446 C CA . LEU B 1 46 ? -6.957 5.727 3.246 1 95.5 46 LEU B CA 1
ATOM 1447 C C . LEU B 1 46 ? -8.016 4.773 3.789 1 95.5 46 LEU B C 1
ATOM 1449 O O . LEU B 1 46 ? -9.195 4.879 3.432 1 95.5 46 LEU B O 1
ATOM 1453 N N . VAL B 1 47 ? -7.543 3.83 4.566 1 93.81 47 VAL B N 1
ATOM 1454 C CA . VAL B 1 47 ? -8.453 3.119 5.457 1 93.81 47 VAL B CA 1
ATOM 1455 C C . VAL B 1 47 ? -8.359 3.703 6.863 1 93.81 47 VAL B C 1
ATOM 1457 O O . VAL B 1 47 ? -7.273 3.791 7.438 1 93.81 47 VAL B O 1
ATOM 1460 N N . VAL B 1 48 ? -9.516 4.117 7.359 1 93.12 48 VAL B N 1
ATOM 1461 C CA . VAL B 1 48 ? -9.523 4.801 8.648 1 93.12 48 VAL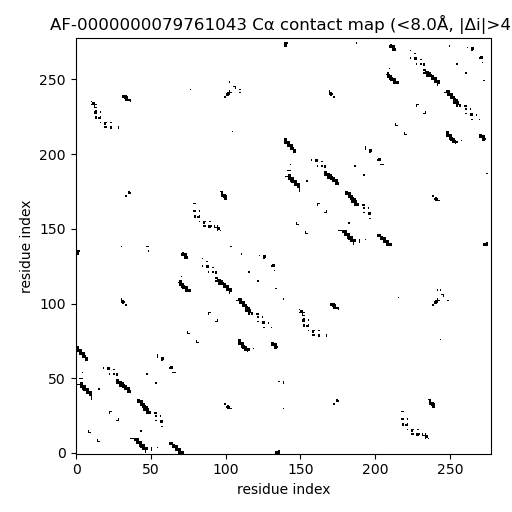 B CA 1
ATOM 1462 C C . VAL B 1 48 ? -10.578 4.176 9.562 1 93.12 48 VAL B C 1
ATOM 1464 O O . VAL B 1 48 ? -11.398 3.377 9.109 1 93.12 48 VAL B O 1
ATOM 1467 N N . ASP B 1 49 ? -10.555 4.547 10.867 1 91.25 49 ASP B N 1
ATOM 1468 C CA . ASP B 1 49 ? -11.445 3.941 11.852 1 91.25 49 ASP B CA 1
ATOM 1469 C C . ASP B 1 49 ? -12.836 4.582 11.805 1 91.25 49 ASP B C 1
ATOM 1471 O O . ASP B 1 49 ? -13.82 3.975 12.227 1 91.25 49 ASP B O 1
ATOM 1475 N N . LYS B 1 50 ? -12.953 5.816 11.328 1 95.19 50 LYS B N 1
ATOM 1476 C CA . LYS B 1 50 ? -14.203 6.559 11.25 1 95.19 50 LYS B CA 1
ATOM 1477 C C . LYS B 1 50 ? -14.398 7.16 9.867 1 95.19 50 LYS B C 1
ATOM 1479 O O . LYS B 1 50 ? -14.375 8.383 9.703 1 95.19 50 LYS B O 1
ATOM 1484 N N . PRO B 1 51 ? -14.758 6.312 8.914 1 96.94 51 PRO B N 1
ATOM 1485 C CA . PRO B 1 51 ? -14.766 6.766 7.523 1 96.94 51 PRO B CA 1
ATOM 1486 C C . PRO B 1 51 ? -15.789 7.863 7.262 1 96.94 51 PRO B C 1
ATOM 1488 O O . PRO B 1 51 ? -15.516 8.805 6.512 1 96.94 51 PRO B O 1
ATOM 1491 N N . ALA B 1 52 ? -16.969 7.742 7.828 1 96.94 52 ALA B N 1
ATOM 1492 C CA . ALA B 1 52 ? -18 8.75 7.602 1 96.94 52 ALA B CA 1
ATOM 1493 C C . ALA B 1 52 ? -17.578 10.109 8.164 1 96.94 52 ALA B C 1
ATOM 1495 O O . ALA B 1 52 ? -17.719 11.133 7.496 1 96.94 52 ALA B O 1
ATOM 1496 N N . GLU B 1 53 ? -17.062 10.094 9.328 1 97.44 53 GLU B N 1
ATOM 1497 C CA . GLU B 1 53 ? -16.578 11.32 9.953 1 97.44 53 GLU B CA 1
ATOM 1498 C C . GLU B 1 53 ? -15.422 11.93 9.164 1 97.44 53 GLU B C 1
ATOM 1500 O O . GLU B 1 53 ? -15.375 13.148 8.961 1 97.44 53 GLU B O 1
ATOM 1505 N N . ALA B 1 54 ? -14.539 11.109 8.781 1 98 54 ALA B N 1
ATOM 1506 C CA . ALA B 1 54 ? -13.383 11.562 8.016 1 98 54 ALA B CA 1
ATOM 1507 C C . ALA B 1 54 ? -13.812 12.219 6.707 1 98 54 ALA B C 1
ATOM 1509 O O . ALA B 1 54 ? -13.344 13.312 6.371 1 98 54 ALA B O 1
ATOM 1510 N N . LYS B 1 55 ? -14.68 11.539 5.984 1 98.31 55 LYS B N 1
ATOM 1511 C CA . LYS B 1 55 ? -15.188 12.086 4.727 1 98.31 55 LYS B CA 1
ATOM 1512 C C . LYS B 1 55 ? -15.828 13.453 4.941 1 98.31 55 LYS B C 1
ATOM 1514 O O . LYS B 1 55 ? -15.531 14.406 4.219 1 98.31 55 LYS B O 1
ATOM 1519 N N . GLY B 1 56 ? -16.734 13.492 5.895 1 98.25 56 GLY B N 1
ATOM 1520 C CA . GLY B 1 56 ? -17.391 14.758 6.18 1 98.25 56 GLY B CA 1
ATOM 1521 C C . GLY B 1 56 ? -16.422 15.875 6.52 1 98.25 56 GLY B C 1
ATOM 1522 O O . GLY B 1 56 ? -16.516 16.969 5.973 1 98.25 56 GLY B O 1
ATOM 1523 N N . TYR B 1 57 ? -15.461 15.609 7.367 1 98.44 57 TYR B N 1
ATOM 1524 C CA . TYR B 1 57 ? -14.492 16.609 7.828 1 98.44 57 TYR B CA 1
ATOM 1525 C C . TYR B 1 57 ? -13.641 17.109 6.672 1 98.44 57 TYR B C 1
ATOM 1527 O O . TYR B 1 57 ? -13.43 18.312 6.531 1 98.44 57 TYR B O 1
ATOM 1535 N N . LEU B 1 58 ? -13.133 16.234 5.852 1 98.56 58 LEU B N 1
ATOM 1536 C CA . LEU B 1 58 ? -12.281 16.609 4.727 1 98.56 58 LEU B CA 1
ATOM 1537 C C . LEU B 1 58 ? -13.062 17.391 3.68 1 98.56 58 LEU B C 1
ATOM 1539 O O . LEU B 1 58 ? -12.586 18.406 3.172 1 98.56 58 LEU B O 1
ATOM 1543 N N . THR B 1 59 ? -14.273 16.938 3.43 1 98.38 59 THR B N 1
ATOM 1544 C CA . THR B 1 59 ? -15.094 17.594 2.414 1 98.38 59 THR B CA 1
ATOM 1545 C C . THR B 1 59 ? -15.438 19.016 2.836 1 98.38 59 THR B C 1
ATOM 1547 O O . THR B 1 59 ? -15.398 19.938 2.02 1 98.38 59 THR B O 1
ATOM 1550 N N . GLU B 1 60 ? -15.727 19.203 4.008 1 98.25 60 GLU B N 1
ATOM 1551 C CA . GLU B 1 60 ? -16.047 20.516 4.539 1 98.25 60 GLU B CA 1
ATOM 1552 C C . GLU B 1 60 ? -14.867 21.484 4.406 1 98.25 60 GLU B C 1
ATOM 1554 O O . GLU B 1 60 ? -15.047 22.703 4.426 1 98.25 60 GLU B O 1
ATOM 1559 N N . ARG B 1 61 ? -13.766 21 4.285 1 97.69 61 ARG B N 1
ATOM 1560 C CA . ARG B 1 61 ? -12.555 21.812 4.242 1 97.69 61 ARG B CA 1
ATOM 1561 C C . ARG B 1 61 ? -11.992 21.875 2.826 1 97.69 61 ARG B C 1
ATOM 1563 O O . ARG B 1 61 ? -10.836 22.281 2.629 1 97.69 61 ARG B O 1
ATOM 1570 N N . GLY B 1 62 ? -12.734 21.328 1.843 1 97.44 62 GLY B N 1
ATOM 1571 C CA . GLY B 1 62 ? -12.438 21.609 0.448 1 97.44 62 GLY B CA 1
ATOM 1572 C C . GLY B 1 62 ? -11.758 20.453 -0.26 1 97.44 62 GLY B C 1
ATOM 1573 O O . GLY B 1 62 ? -11.375 20.562 -1.426 1 97.44 62 GLY B O 1
ATOM 1574 N N . PHE B 1 63 ? -11.625 19.391 0.373 1 98 63 PHE B N 1
ATOM 1575 C CA . PHE B 1 63 ? -11.023 18.234 -0.29 1 98 63 PHE B CA 1
ATOM 1576 C C . PHE B 1 63 ? -12.07 17.469 -1.094 1 98 63 PHE B C 1
ATOM 1578 O O . PHE B 1 63 ? -13.234 17.391 -0.697 1 98 63 PHE B O 1
ATOM 1585 N N . VAL B 1 64 ? -11.633 16.969 -2.186 1 97.62 64 VAL B N 1
ATOM 1586 C CA . VAL B 1 64 ? -12.469 16.062 -2.957 1 97.62 64 VAL B CA 1
ATOM 1587 C C . VAL B 1 64 ? -12.258 14.625 -2.461 1 97.62 64 VAL B C 1
ATOM 1589 O O . VAL B 1 64 ? -11.164 14.07 -2.59 1 97.62 64 VAL B O 1
ATOM 1592 N N . VAL B 1 65 ? -13.336 14.055 -1.873 1 98.06 65 VAL B N 1
ATOM 1593 C CA . VAL B 1 65 ? -13.242 12.742 -1.238 1 98.06 65 VAL B CA 1
ATOM 1594 C C . VAL B 1 65 ? -14.281 11.797 -1.841 1 98.06 65 VAL B C 1
ATOM 1596 O O . VAL B 1 65 ? -15.461 12.141 -1.917 1 98.06 65 VAL B O 1
ATOM 1599 N N . ARG B 1 66 ? -13.82 10.711 -2.252 1 96.69 66 ARG B N 1
ATOM 1600 C CA . ARG B 1 66 ? -14.688 9.609 -2.668 1 96.69 66 ARG B CA 1
ATOM 1601 C C . ARG B 1 66 ? -14.539 8.414 -1.739 1 96.69 66 ARG B C 1
ATOM 1603 O O . ARG B 1 66 ? -13.461 8.18 -1.181 1 96.69 66 ARG B O 1
ATOM 1610 N N . VAL B 1 67 ? -15.602 7.691 -1.587 1 96.38 67 VAL B N 1
ATOM 1611 C CA . VAL B 1 67 ? -15.578 6.477 -0.776 1 96.38 67 VAL B CA 1
ATOM 1612 C C . VAL B 1 67 ? -15.734 5.25 -1.675 1 96.38 67 VAL B C 1
ATOM 1614 O O . VAL B 1 67 ? -16.641 5.195 -2.504 1 96.38 67 VAL B O 1
ATOM 1617 N N . HIS B 1 68 ? -14.797 4.371 -1.54 1 93.75 68 HIS B N 1
ATOM 1618 C CA . HIS B 1 68 ? -14.844 3.109 -2.27 1 93.75 68 HIS B CA 1
ATOM 1619 C C . HIS B 1 68 ? -14.906 1.923 -1.315 1 93.75 68 HIS B C 1
ATOM 1621 O O . HIS B 1 68 ? -14.297 1.95 -0.242 1 93.75 68 HIS B O 1
ATOM 1627 N N . GLU B 1 69 ? -15.641 0.972 -1.759 1 93.5 69 GLU B N 1
ATOM 1628 C CA . GLU B 1 69 ? -15.641 -0.274 -0.998 1 93.5 69 GLU B CA 1
ATOM 1629 C C . GLU B 1 69 ? -14.484 -1.181 -1.42 1 93.5 69 GLU B C 1
ATOM 1631 O O . GLU B 1 69 ? -14.234 -1.358 -2.613 1 93.5 69 GLU B O 1
ATOM 1636 N N . VAL B 1 70 ? -13.836 -1.629 -0.436 1 95.5 70 VAL B N 1
ATOM 1637 C CA . VAL B 1 70 ? -12.727 -2.551 -0.69 1 95.5 70 VAL B CA 1
ATOM 1638 C C . VAL B 1 70 ? -12.859 -3.777 0.211 1 95.5 70 VAL B C 1
ATOM 1640 O O . VAL B 1 70 ? -13.602 -3.752 1.198 1 95.5 70 VAL B O 1
ATOM 1643 N N . MET B 1 71 ? -12.141 -4.816 -0.208 1 95.06 71 MET B N 1
ATOM 1644 C CA . MET B 1 71 ? -12.102 -6.039 0.591 1 95.06 71 MET B CA 1
ATOM 1645 C C . MET B 1 71 ? -10.82 -6.117 1.413 1 95.06 71 MET B C 1
ATOM 1647 O O . MET B 1 71 ? -9.742 -5.805 0.915 1 95.06 71 MET B O 1
ATOM 1651 N N . GLY B 1 72 ? -11.008 -6.43 2.648 1 92.81 72 GLY B N 1
ATOM 1652 C CA . GLY B 1 72 ? -9.883 -6.758 3.508 1 92.81 72 GLY B CA 1
ATOM 1653 C C . GLY B 1 72 ? -9.805 -8.234 3.846 1 92.81 72 GLY B C 1
ATOM 1654 O O . GLY B 1 72 ? -10.805 -8.852 4.207 1 92.81 72 GLY B O 1
ATOM 1655 N N . VAL B 1 73 ? -8.609 -8.789 3.707 1 91.38 73 VAL B N 1
ATOM 1656 C CA . VAL B 1 73 ? -8.406 -10.211 3.99 1 91.38 73 VAL B CA 1
ATOM 1657 C C . VAL B 1 73 ? -7.227 -10.383 4.941 1 91.38 73 VAL B C 1
ATOM 1659 O O . VAL B 1 73 ? -6.156 -9.812 4.723 1 91.38 73 VAL B O 1
ATOM 1662 N N . GLU B 1 74 ? -7.449 -11.117 5.977 1 87.25 74 GLU B N 1
ATOM 1663 C CA . GLU B 1 74 ? -6.363 -11.445 6.895 1 87.25 74 GLU B CA 1
ATOM 1664 C C . GLU B 1 74 ? -5.57 -12.656 6.406 1 87.25 74 GLU B C 1
ATOM 1666 O O . GLU B 1 74 ? -6.145 -13.719 6.156 1 87.25 74 GLU B O 1
ATOM 1671 N N . LEU B 1 75 ? -4.316 -12.305 6.195 1 81.75 75 LEU B N 1
ATOM 1672 C CA . LEU B 1 75 ? -3.455 -13.398 5.77 1 81.75 75 LEU B CA 1
ATOM 1673 C C . LEU B 1 75 ? -2.654 -13.953 6.941 1 81.75 75 LEU B C 1
ATOM 1675 O O . LEU B 1 75 ? -2.26 -13.203 7.836 1 81.75 75 LEU B O 1
ATOM 1679 N N . GLU B 1 76 ? -2.744 -15.164 7.25 1 69.31 76 GLU B N 1
ATOM 1680 C CA . GLU B 1 76 ? -1.868 -15.734 8.266 1 69.31 76 GLU B CA 1
ATOM 1681 C C . GLU B 1 76 ? -0.398 -15.531 7.91 1 69.31 76 GLU B C 1
ATOM 1683 O O . GLU B 1 76 ? -0.047 -15.461 6.73 1 69.31 76 GLU B O 1
ATOM 1688 N N . ASP B 1 77 ? 0.327 -15.195 8.836 1 63.38 77 ASP B N 1
ATOM 1689 C CA . ASP B 1 77 ? 1.754 -14.953 8.641 1 63.38 77 ASP B CA 1
ATOM 1690 C C . ASP B 1 77 ? 2.482 -16.25 8.273 1 63.38 77 ASP B C 1
ATOM 1692 O O . ASP B 1 77 ? 3.227 -16.797 9.086 1 63.38 77 ASP B O 1
ATOM 1696 N N . LYS B 1 78 ? 2.133 -16.766 7.25 1 64.12 78 LYS B N 1
ATOM 1697 C CA . LYS B 1 78 ? 2.818 -17.922 6.684 1 64.12 78 LYS B CA 1
ATOM 1698 C C . LYS B 1 78 ? 3.246 -17.656 5.242 1 64.12 78 LYS B C 1
ATOM 1700 O O . LYS B 1 78 ? 2.582 -16.906 4.52 1 64.12 78 LYS B O 1
ATOM 1705 N N . LYS B 1 79 ? 4.426 -18.188 5.031 1 64.81 79 LYS B N 1
ATOM 1706 C CA . LYS B 1 79 ? 4.945 -18.078 3.67 1 64.81 79 LYS B CA 1
ATOM 1707 C C . LYS B 1 79 ? 3.92 -18.562 2.646 1 64.81 79 LYS B C 1
ATOM 1709 O O . LYS B 1 79 ? 3.299 -19.609 2.828 1 64.81 79 LYS B O 1
ATOM 1714 N N . GLY B 1 80 ? 3.686 -17.734 1.578 1 68.94 80 GLY B N 1
ATOM 1715 C CA . GLY B 1 80 ? 2.828 -18.141 0.476 1 68.94 80 GLY B CA 1
ATOM 1716 C C . GLY B 1 80 ? 1.375 -17.75 0.676 1 68.94 80 GLY B C 1
ATOM 1717 O O . GLY B 1 80 ? 0.52 -18.094 -0.145 1 68.94 80 GLY B O 1
ATOM 1718 N N . ASN B 1 81 ? 1.156 -17.078 1.707 1 80.75 81 ASN B N 1
ATOM 1719 C CA . ASN B 1 81 ? -0.239 -16.797 2.023 1 80.75 81 ASN B CA 1
ATOM 1720 C C . ASN B 1 81 ? -0.851 -15.82 1.021 1 80.75 81 ASN B C 1
ATOM 1722 O O . ASN B 1 81 ? -1.982 -16.016 0.575 1 80.75 81 ASN B O 1
ATOM 1726 N N . LEU B 1 82 ? -0.052 -14.797 0.549 1 88.19 82 LEU B N 1
ATOM 1727 C CA . LEU B 1 82 ? -0.569 -13.898 -0.476 1 88.19 82 LEU B CA 1
ATOM 1728 C C . LEU B 1 82 ? -0.829 -14.648 -1.778 1 88.19 82 LEU B C 1
ATOM 1730 O O . LEU B 1 82 ? -1.881 -14.477 -2.398 1 88.19 82 LEU B O 1
ATOM 1734 N N . ASN B 1 83 ? 0.09 -15.469 -2.129 1 92.81 83 ASN B N 1
ATOM 1735 C CA . ASN B 1 83 ? -0.056 -16.266 -3.338 1 92.81 83 ASN B CA 1
ATOM 1736 C C . ASN B 1 83 ? -1.31 -17.141 -3.283 1 92.81 83 ASN B C 1
ATOM 1738 O O . ASN B 1 83 ? -2.025 -17.266 -4.281 1 92.81 83 ASN B O 1
ATOM 1742 N N . GLN B 1 84 ? -1.51 -17.734 -2.174 1 91.88 84 GLN B N 1
ATOM 1743 C CA . GLN B 1 84 ? -2.684 -18.578 -2.02 1 91.88 84 GLN B CA 1
ATOM 1744 C C . GLN B 1 84 ? -3.971 -17.797 -2.215 1 91.88 84 GLN B C 1
ATOM 1746 O O . GLN B 1 84 ? -4.879 -18.234 -2.922 1 91.88 84 GLN B O 1
ATOM 1751 N N . MET B 1 85 ? -4.043 -16.656 -1.627 1 93 85 MET B N 1
ATOM 1752 C CA . MET B 1 85 ? -5.227 -15.812 -1.771 1 93 85 MET B CA 1
ATOM 1753 C C . MET B 1 85 ? -5.434 -15.406 -3.229 1 93 85 MET B C 1
ATOM 1755 O O . MET B 1 85 ? -6.547 -15.5 -3.748 1 93 85 MET B O 1
ATOM 1759 N N . LEU B 1 86 ? -4.398 -15.039 -3.852 1 95.25 86 LEU B N 1
ATOM 1760 C CA . LEU B 1 86 ? -4.488 -14.594 -5.234 1 95.25 86 LEU B CA 1
ATOM 1761 C C . LEU B 1 86 ? -4.859 -15.75 -6.16 1 95.25 86 LEU B C 1
ATOM 1763 O O . LEU B 1 86 ? -5.57 -15.555 -7.148 1 95.25 86 LEU B O 1
ATOM 1767 N N . ALA B 1 87 ? -4.383 -16.906 -5.816 1 95.5 87 ALA B N 1
ATOM 1768 C CA . ALA B 1 87 ? -4.734 -18.094 -6.59 1 95.5 87 ALA B CA 1
ATOM 1769 C C . ALA B 1 87 ? -6.227 -18.391 -6.488 1 95.5 87 ALA B C 1
ATOM 1771 O O . ALA B 1 87 ? -6.871 -18.719 -7.492 1 95.5 87 ALA B O 1
ATOM 1772 N N . ILE B 1 88 ? -6.738 -18.312 -5.297 1 95.94 88 ILE B N 1
ATOM 1773 C CA . ILE B 1 88 ? -8.164 -18.531 -5.074 1 95.94 88 ILE B CA 1
ATOM 1774 C C . ILE B 1 88 ? -8.969 -17.562 -5.926 1 95.94 88 ILE B C 1
ATOM 1776 O O . ILE B 1 88 ? -9.922 -17.953 -6.602 1 95.94 88 ILE B O 1
ATOM 1780 N N . LEU B 1 89 ? -8.609 -16.312 -5.953 1 96.5 89 LEU B N 1
ATOM 1781 C CA . LEU B 1 89 ? -9.32 -15.289 -6.707 1 96.5 89 LEU B CA 1
ATOM 1782 C C . LEU B 1 89 ? -9.18 -15.516 -8.203 1 96.5 89 LEU B C 1
ATOM 1784 O O . LEU B 1 89 ? -10.141 -15.344 -8.961 1 96.5 89 LEU B O 1
ATOM 1788 N N . ALA B 1 90 ? -7.996 -15.883 -8.602 1 95.81 90 ALA B N 1
ATOM 1789 C CA . ALA B 1 90 ? -7.738 -16.156 -10.008 1 95.81 90 ALA B CA 1
ATOM 1790 C C . ALA B 1 90 ? -8.578 -17.328 -10.5 1 95.81 90 ALA B C 1
ATOM 1792 O O . ALA B 1 90 ? -9.156 -17.281 -11.586 1 95.81 90 ALA B O 1
ATOM 1793 N N . ASP B 1 91 ? -8.602 -18.328 -9.727 1 96.19 91 ASP B N 1
ATOM 1794 C CA . ASP B 1 91 ? -9.391 -19.5 -10.078 1 96.19 91 ASP B CA 1
ATOM 1795 C C . ASP B 1 91 ? -10.867 -19.141 -10.234 1 96.19 91 ASP B C 1
ATOM 1797 O O . ASP B 1 91 ? -11.562 -19.734 -11.07 1 96.19 91 ASP B O 1
ATOM 1801 N N . GLY B 1 92 ? -11.281 -18.219 -9.453 1 96.25 92 GLY B N 1
ATOM 1802 C CA . GLY B 1 92 ? -12.648 -17.734 -9.539 1 96.25 92 GLY B CA 1
ATOM 1803 C C . GLY B 1 92 ? -12.844 -16.688 -10.617 1 96.25 92 GLY B C 1
ATOM 1804 O O . GLY B 1 92 ? -13.945 -16.156 -10.781 1 96.25 92 GLY B O 1
ATOM 1805 N N . LYS B 1 93 ? -11.758 -16.281 -11.273 1 96.44 93 LYS B N 1
ATOM 1806 C CA . LYS B 1 93 ? -11.773 -15.297 -12.344 1 96.44 93 LYS B CA 1
ATOM 1807 C C . LYS B 1 93 ? -12.156 -13.914 -11.82 1 96.44 93 LYS B C 1
ATOM 1809 O O . LYS B 1 93 ? -12.914 -13.188 -12.469 1 96.44 93 LYS B O 1
ATOM 1814 N N . ILE B 1 94 ? -11.711 -13.656 -10.68 1 95.81 94 ILE B N 1
ATOM 1815 C CA . ILE B 1 94 ? -11.93 -12.344 -10.078 1 95.81 94 ILE B CA 1
ATOM 1816 C C . ILE B 1 94 ? -10.805 -11.398 -10.492 1 95.81 94 ILE B C 1
ATOM 1818 O O . ILE B 1 94 ? -9.633 -11.68 -10.25 1 95.81 94 ILE B O 1
ATOM 1822 N N . ASN B 1 95 ? -11.164 -10.328 -11.031 1 93 95 ASN B N 1
ATOM 1823 C CA . ASN B 1 95 ? -10.188 -9.305 -11.375 1 93 95 ASN B CA 1
ATOM 1824 C C . ASN B 1 95 ? -9.945 -8.352 -10.211 1 93 95 ASN B C 1
ATOM 1826 O O . ASN B 1 95 ? -10.883 -7.941 -9.523 1 93 95 ASN B O 1
ATOM 1830 N N . ILE B 1 96 ? -8.688 -8.07 -10.023 1 94.06 96 ILE B N 1
ATOM 1831 C CA . ILE B 1 96 ? -8.281 -7.133 -8.977 1 94.06 96 ILE B CA 1
ATOM 1832 C C . ILE B 1 96 ? -7.867 -5.805 -9.617 1 94.06 96 ILE B C 1
ATOM 1834 O O . ILE B 1 96 ? -6.934 -5.762 -10.422 1 94.06 96 ILE B O 1
ATOM 1838 N N . ASN B 1 97 ? -8.586 -4.746 -9.258 1 92.44 97 ASN B N 1
ATOM 1839 C CA . ASN B 1 97 ? -8.273 -3.424 -9.789 1 92.44 97 ASN B CA 1
ATOM 1840 C C . ASN B 1 97 ? -7.02 -2.844 -9.141 1 92.44 97 ASN B C 1
ATOM 1842 O O . ASN B 1 97 ? -6.215 -2.191 -9.812 1 92.44 97 ASN B O 1
ATOM 1846 N N . TYR B 1 98 ? -6.887 -3.021 -7.906 1 93.81 98 TYR B N 1
ATOM 1847 C CA . TYR B 1 98 ? -5.676 -2.678 -7.172 1 93.81 98 TYR B CA 1
ATOM 1848 C C . TYR B 1 98 ? -5.629 -3.393 -5.828 1 93.81 98 TYR B C 1
ATOM 1850 O O . TYR B 1 98 ? -6.652 -3.863 -5.332 1 93.81 98 TYR B O 1
ATOM 1858 N N . ILE B 1 99 ? -4.418 -3.525 -5.266 1 94 99 ILE B N 1
ATOM 1859 C CA . ILE B 1 99 ? -4.199 -4.211 -3.998 1 94 99 ILE B CA 1
ATOM 1860 C C . ILE B 1 99 ? -3.082 -3.52 -3.223 1 94 99 ILE B C 1
ATOM 1862 O O . ILE B 1 99 ? -2.148 -2.979 -3.816 1 94 99 ILE B O 1
ATOM 1866 N N . TYR B 1 100 ? -3.129 -3.508 -1.926 1 92.69 100 TYR B N 1
ATOM 1867 C CA . TYR B 1 100 ? -2.061 -3.107 -1.019 1 92.69 100 TYR B CA 1
ATOM 1868 C C . TYR B 1 100 ? -2.24 -3.748 0.353 1 92.69 100 TYR B C 1
ATOM 1870 O O . TYR B 1 100 ? -3.289 -4.332 0.64 1 92.69 100 TYR B O 1
ATOM 1878 N N . SER B 1 101 ? -1.242 -3.701 1.087 1 87.62 101 SER B N 1
ATOM 1879 C CA . SER B 1 101 ? -1.296 -4.348 2.395 1 87.62 101 SER B CA 1
ATOM 1880 C C . SER B 1 101 ? -1.068 -3.34 3.518 1 87.62 101 SER B C 1
ATOM 1882 O O . SER B 1 101 ? -0.458 -2.289 3.303 1 87.62 101 SER B O 1
ATOM 1884 N N . PHE B 1 102 ? -1.739 -3.684 4.625 1 77.62 102 PHE B N 1
ATOM 1885 C CA . PHE B 1 102 ? -1.411 -2.963 5.852 1 77.62 102 PHE B CA 1
ATOM 1886 C C . PHE B 1 102 ? -1.438 -3.898 7.055 1 77.62 102 PHE B C 1
ATOM 1888 O O . PHE B 1 102 ? -1.89 -5.039 6.949 1 77.62 102 PHE B O 1
ATOM 1895 N N . VAL B 1 103 ? -0.729 -3.564 8.086 1 60.5 103 VAL B N 1
ATOM 1896 C CA . VAL B 1 103 ? -0.729 -4.406 9.281 1 60.5 103 VAL B CA 1
ATOM 1897 C C . VAL B 1 103 ? -1.586 -3.76 10.367 1 60.5 103 VAL B C 1
ATOM 1899 O O . VAL B 1 103 ? -1.464 -2.561 10.633 1 60.5 103 VAL B O 1
ATOM 1902 N N . ILE B 1 104 ? -2.572 -4.457 10.648 1 56.66 104 ILE B N 1
ATOM 1903 C CA . ILE B 1 104 ? -3.307 -3.994 11.82 1 56.66 104 ILE B CA 1
ATOM 1904 C C . ILE B 1 104 ? -2.455 -4.188 13.07 1 56.66 104 ILE B C 1
ATOM 1906 O O . ILE B 1 104 ? -1.619 -5.094 13.133 1 56.66 104 ILE B O 1
ATOM 1910 N N . ARG B 1 105 ? -2.469 -3.15 14.047 1 51.09 105 ARG B N 1
ATOM 1911 C CA . ARG B 1 105 ? -1.729 -3.02 15.297 1 51.09 105 ARG B CA 1
ATOM 1912 C C . ARG B 1 105 ? -1.354 -4.387 15.859 1 51.09 105 ARG B C 1
ATOM 1914 O O . ARG B 1 105 ? -1.646 -5.418 15.25 1 51.09 105 ARG B O 1
ATOM 1921 N N . GLU B 1 106 ? -1.556 -4.562 17.156 1 48.53 106 GLU B N 1
ATOM 1922 C CA . GLU B 1 106 ? -1.018 -5.434 18.188 1 48.53 106 GLU B CA 1
ATOM 1923 C C . GLU B 1 106 ? -1.418 -6.887 17.953 1 48.53 106 GLU B C 1
ATOM 1925 O O . GLU B 1 106 ? -2.572 -7.262 18.156 1 48.53 106 GLU B O 1
ATOM 1930 N N . GLY B 1 107 ? -0.509 -7.762 17.438 1 50.88 107 GLY B N 1
ATOM 1931 C CA . GLY B 1 107 ? -0.676 -9.203 17.438 1 50.88 107 GLY B CA 1
ATOM 1932 C C . GLY B 1 107 ? -1.479 -9.711 16.25 1 50.88 107 GLY B C 1
ATOM 1933 O O . GLY B 1 107 ? -1.77 -10.906 16.156 1 50.88 107 GLY B O 1
ATOM 1934 N N . LYS B 1 108 ? -1.814 -8.648 15.484 1 59 108 LYS B N 1
ATOM 1935 C CA . LYS B 1 108 ? -2.729 -9.25 14.523 1 59 108 LYS B CA 1
ATOM 1936 C C . LYS B 1 108 ? -2.053 -9.438 13.164 1 59 108 LYS B C 1
ATOM 1938 O O . LYS B 1 108 ? -0.96 -8.914 12.93 1 59 108 LYS B O 1
ATOM 1943 N N . ALA B 1 109 ? -2.516 -10.367 12.289 1 65.12 109 ALA B N 1
ATOM 1944 C CA . ALA B 1 109 ? -2.094 -10.859 10.977 1 65.12 109 ALA B CA 1
ATOM 1945 C C . ALA B 1 109 ? -2.152 -9.742 9.93 1 65.12 109 ALA B C 1
ATOM 1947 O O . ALA B 1 109 ? -2.951 -8.812 10.055 1 65.12 109 ALA B O 1
ATOM 1948 N N . PRO B 1 110 ? -1.134 -9.68 9.07 1 76.56 110 PRO B N 1
ATOM 1949 C CA . PRO B 1 110 ? -1.23 -8.734 7.961 1 76.56 110 PRO B CA 1
ATOM 1950 C C . PRO B 1 110 ? -2.572 -8.805 7.238 1 76.56 110 PRO B C 1
ATOM 1952 O O . PRO B 1 110 ? -3.145 -9.891 7.098 1 76.56 110 PRO B O 1
ATOM 1955 N N . VAL B 1 111 ? -3.057 -7.637 6.91 1 86.56 111 VAL B N 1
ATOM 1956 C CA . VAL B 1 111 ? -4.309 -7.551 6.164 1 86.56 111 VAL B CA 1
ATOM 1957 C C . VAL B 1 111 ? -4.035 -7.059 4.746 1 86.56 111 VAL B C 1
ATOM 1959 O O . VAL B 1 111 ? -3.33 -6.066 4.551 1 86.56 111 VAL B O 1
ATOM 1962 N N . MET B 1 112 ? -4.609 -7.75 3.824 1 90.94 112 MET B N 1
ATOM 1963 C CA . MET B 1 112 ? -4.566 -7.352 2.42 1 90.94 112 MET B CA 1
ATOM 1964 C C . MET B 1 112 ? -5.852 -6.641 2.014 1 90.94 112 MET B C 1
ATOM 1966 O O . MET B 1 112 ? -6.949 -7.145 2.266 1 90.94 112 MET B O 1
ATOM 1970 N N . VAL B 1 113 ? -5.656 -5.523 1.449 1 93.25 113 VAL B N 1
ATOM 1971 C CA . VAL B 1 113 ? -6.797 -4.766 0.949 1 93.25 113 VAL B CA 1
ATOM 1972 C C . VAL B 1 113 ? -6.793 -4.773 -0.578 1 93.25 113 VAL B C 1
ATOM 1974 O O . VAL B 1 113 ? -5.758 -4.543 -1.204 1 93.25 113 VAL B O 1
ATOM 1977 N N . PHE B 1 114 ? -8.008 -5.066 -1.18 1 94.75 114 PHE B N 1
ATOM 1978 C CA . PHE B 1 114 ? -8.047 -5 -2.635 1 94.75 114 PHE B CA 1
ATOM 1979 C C . PHE B 1 114 ? -9.422 -4.555 -3.119 1 94.75 114 PHE B C 1
ATOM 1981 O O . PHE B 1 114 ? -10.422 -4.715 -2.412 1 94.75 114 PHE B O 1
ATOM 1988 N N . ASN B 1 115 ? -9.383 -3.943 -4.238 1 95.12 115 ASN B N 1
ATOM 1989 C CA . ASN B 1 115 ? -10.594 -3.529 -4.938 1 95.12 115 ASN B CA 1
ATOM 1990 C C . ASN B 1 115 ? -10.906 -4.453 -6.113 1 95.12 115 ASN B C 1
ATOM 1992 O O . ASN B 1 115 ? -10 -4.887 -6.824 1 95.12 115 ASN B O 1
ATOM 1996 N N . THR B 1 116 ? -12.141 -4.797 -6.277 1 94.44 116 THR B N 1
ATOM 1997 C CA . THR B 1 116 ? -12.625 -5.613 -7.387 1 94.44 116 THR B CA 1
ATOM 1998 C C . THR B 1 116 ? -14.008 -5.152 -7.84 1 94.44 116 THR B C 1
ATOM 2000 O O . THR B 1 116 ? -14.734 -4.516 -7.074 1 94.44 116 THR B O 1
ATOM 2003 N N . ASP B 1 117 ? -14.289 -5.516 -9.055 1 90.81 117 ASP B N 1
ATOM 2004 C CA . ASP B 1 117 ? -15.602 -5.137 -9.578 1 90.81 117 ASP B CA 1
ATOM 2005 C C . ASP B 1 117 ? -16.672 -6.133 -9.148 1 90.81 117 ASP B C 1
ATOM 2007 O O . ASP B 1 117 ? -17.875 -5.852 -9.258 1 90.81 117 ASP B O 1
ATOM 2011 N N . ASP B 1 118 ? -16.281 -7.25 -8.68 1 94.31 118 ASP B N 1
ATOM 2012 C CA . ASP B 1 118 ? -17.25 -8.281 -8.281 1 94.31 118 ASP B CA 1
ATOM 2013 C C . ASP B 1 118 ? -17.062 -8.656 -6.812 1 94.31 118 ASP B C 1
ATOM 2015 O O . ASP B 1 118 ? -16.656 -9.781 -6.504 1 94.31 118 ASP B O 1
ATOM 2019 N N . PHE B 1 119 ? -17.516 -7.863 -6.035 1 93.69 119 PHE B N 1
ATOM 2020 C CA . PHE B 1 119 ? -17.328 -7.996 -4.598 1 93.69 119 PHE B CA 1
ATOM 2021 C C . PHE B 1 119 ? -18.047 -9.227 -4.066 1 93.69 119 PHE B C 1
ATOM 2023 O O . PHE B 1 119 ? -17.484 -9.992 -3.281 1 93.69 119 PHE B O 1
ATOM 2030 N N . GLU B 1 120 ? -19.234 -9.367 -4.453 1 95 120 GLU B N 1
ATOM 2031 C CA . GLU B 1 120 ? -20.062 -10.469 -3.951 1 95 120 GLU B CA 1
ATOM 2032 C C . GLU B 1 120 ? -19.438 -11.82 -4.289 1 95 120 GLU B C 1
ATOM 2034 O O . GLU B 1 120 ? -19.328 -12.688 -3.422 1 95 120 GLU B O 1
ATOM 2039 N N . LYS B 1 121 ? -19.078 -11.922 -5.531 1 96.81 121 LYS B N 1
ATOM 2040 C CA . LYS B 1 121 ? -18.469 -13.18 -5.949 1 96.81 121 LYS B CA 1
ATOM 2041 C C . LYS B 1 121 ? -17.141 -13.398 -5.23 1 96.81 121 LYS B C 1
ATOM 2043 O O . LYS B 1 121 ? -16.828 -14.516 -4.809 1 96.81 121 LYS B O 1
ATOM 2048 N N . ALA B 1 122 ? -16.344 -12.383 -5.141 1 96.75 122 ALA B N 1
ATOM 2049 C CA . ALA B 1 122 ? -15.07 -12.477 -4.434 1 96.75 122 ALA B CA 1
ATOM 2050 C C . ALA B 1 122 ? -15.273 -12.914 -2.986 1 96.75 122 ALA B C 1
ATOM 2052 O O . ALA B 1 122 ? -14.57 -13.797 -2.49 1 96.75 122 ALA B O 1
ATOM 2053 N N . ALA B 1 123 ? -16.234 -12.344 -2.34 1 95.38 123 ALA B N 1
ATOM 2054 C CA . ALA B 1 123 ? -16.531 -12.672 -0.948 1 95.38 123 ALA B CA 1
ATOM 2055 C C . ALA B 1 123 ? -16.938 -14.141 -0.808 1 95.38 123 ALA B C 1
ATOM 2057 O O . ALA B 1 123 ? -16.484 -14.828 0.115 1 95.38 123 ALA B O 1
ATOM 2058 N N . GLN B 1 124 ? -17.734 -14.547 -1.679 1 96.38 124 GLN B N 1
ATOM 2059 C CA . GLN B 1 124 ? -18.219 -15.922 -1.653 1 96.38 124 GLN B CA 1
ATOM 2060 C C . GLN B 1 124 ? -17.062 -16.906 -1.825 1 96.38 124 GLN B C 1
ATOM 2062 O O . GLN B 1 124 ? -16.953 -17.891 -1.072 1 96.38 124 GLN B O 1
ATOM 2067 N N . ILE B 1 125 ? -16.25 -16.656 -2.775 1 96.12 125 ILE B N 1
ATOM 2068 C CA . ILE B 1 125 ? -15.156 -17.578 -3.088 1 96.12 125 ILE B CA 1
ATOM 2069 C C . ILE B 1 125 ? -14.18 -17.625 -1.917 1 96.12 125 ILE B C 1
ATOM 2071 O O . ILE B 1 125 ? -13.688 -18.688 -1.555 1 96.12 125 ILE B O 1
ATOM 2075 N N . LEU B 1 126 ? -13.883 -16.516 -1.34 1 95.06 126 LEU B N 1
ATOM 2076 C CA . LEU B 1 126 ? -12.969 -16.453 -0.207 1 95.06 126 LEU B CA 1
ATOM 2077 C C . LEU B 1 126 ? -13.555 -17.172 1.008 1 95.06 126 LEU B C 1
ATOM 2079 O O . LEU B 1 126 ? -12.852 -17.891 1.715 1 95.06 126 LEU B O 1
ATOM 2083 N N . LYS B 1 127 ? -14.805 -16.984 1.185 1 94.5 127 LYS B N 1
ATOM 2084 C CA . LYS B 1 127 ? -15.484 -17.656 2.283 1 94.5 127 LYS B CA 1
ATOM 2085 C C . LYS B 1 127 ? -15.461 -19.172 2.098 1 94.5 127 LYS B C 1
ATOM 2087 O O . LYS B 1 127 ? -15.195 -19.922 3.043 1 94.5 127 LYS B O 1
ATOM 2092 N N . GLU B 1 128 ? -15.734 -19.594 0.968 1 95.56 128 GLU B N 1
ATOM 2093 C CA . GLU B 1 128 ? -15.734 -21.016 0.655 1 95.56 128 GLU B CA 1
ATOM 2094 C C . GLU B 1 128 ? -14.352 -21.625 0.875 1 95.56 128 GLU B C 1
ATOM 2096 O O . GLU B 1 128 ? -14.242 -22.797 1.237 1 95.56 128 GLU B O 1
ATOM 2101 N N . ALA B 1 129 ? -13.359 -20.859 0.617 1 94 129 ALA B N 1
ATOM 2102 C CA . ALA B 1 129 ? -11.992 -21.328 0.793 1 94 129 ALA B CA 1
ATOM 2103 C C . ALA B 1 129 ? -11.523 -21.125 2.232 1 94 129 ALA B C 1
ATOM 2105 O O . ALA B 1 129 ? -10.344 -21.328 2.543 1 94 129 ALA B O 1
ATOM 2106 N N . ASN B 1 130 ? -12.344 -20.625 3.16 1 92.25 130 ASN B N 1
ATOM 2107 C CA . ASN B 1 130 ? -12.094 -20.406 4.582 1 92.25 130 ASN B CA 1
ATOM 2108 C C . ASN B 1 130 ? -11.062 -19.312 4.816 1 92.25 130 ASN B C 1
ATOM 2110 O O . ASN B 1 130 ? -10.219 -19.438 5.711 1 92.25 130 ASN B O 1
ATOM 2114 N N . VAL B 1 131 ? -11.125 -18.359 3.938 1 90.56 131 VAL B N 1
ATOM 2115 C CA . VAL B 1 131 ? -10.281 -17.188 4.121 1 90.56 131 VAL B CA 1
ATOM 2116 C C . VAL B 1 131 ? -11.031 -16.125 4.93 1 90.56 131 VAL B C 1
ATOM 2118 O O . VAL B 1 131 ? -12.18 -15.797 4.613 1 90.56 131 VAL B O 1
ATOM 2121 N N . LYS B 1 132 ? -10.367 -15.594 5.902 1 89.75 132 LYS B N 1
ATOM 2122 C CA . LYS B 1 132 ? -11.016 -14.641 6.797 1 89.75 132 LYS B CA 1
ATOM 2123 C C . LYS B 1 132 ? -11.109 -13.258 6.152 1 89.75 132 LYS B C 1
ATOM 2125 O O . LYS B 1 132 ? -10.094 -12.664 5.785 1 89.75 132 LYS B O 1
ATOM 2130 N N . ILE B 1 133 ? -12.266 -12.781 6.078 1 91.75 133 ILE B N 1
ATOM 2131 C CA . ILE B 1 133 ? -12.531 -11.445 5.551 1 91.75 133 ILE B CA 1
ATOM 2132 C C . ILE B 1 133 ? -12.656 -10.453 6.703 1 91.75 133 ILE B C 1
ATOM 2134 O O . ILE B 1 133 ? -13.312 -10.742 7.707 1 91.75 133 ILE B O 1
ATOM 2138 N N . VAL B 1 134 ? -11.977 -9.383 6.562 1 89.12 134 VAL B N 1
ATOM 2139 C CA . VAL B 1 134 ? -11.984 -8.336 7.582 1 89.12 134 VAL B CA 1
ATOM 2140 C C . VAL B 1 134 ? -13.133 -7.371 7.32 1 89.12 134 VAL B C 1
ATOM 2142 O O . VAL B 1 134 ? -13.367 -6.961 6.18 1 89.12 134 VAL B O 1
ATOM 2145 N N . GLU B 1 135 ? -13.805 -7.047 8.398 1 87.31 135 GLU B N 1
ATOM 2146 C CA . GLU B 1 135 ? -14.883 -6.07 8.312 1 87.31 135 GLU B CA 1
ATOM 2147 C C . GLU B 1 135 ? -14.453 -4.707 8.836 1 87.31 135 GLU B C 1
ATOM 2149 O O . GLU B 1 135 ? -13.477 -4.613 9.586 1 87.31 135 GLU B O 1
ATOM 2154 N N . GLU B 1 136 ? -15.195 -3.732 8.453 1 85.81 136 GLU B N 1
ATOM 2155 C CA . GLU B 1 136 ? -14.906 -2.371 8.898 1 85.81 136 GLU B CA 1
ATOM 2156 C C . GLU B 1 136 ? -14.875 -2.279 10.414 1 85.81 136 GLU B C 1
ATOM 2158 O O . GLU B 1 136 ? -14.055 -1.548 10.984 1 85.81 136 GLU B O 1
ATOM 2163 N N . SER B 1 137 ? -15.695 -3.07 11.031 1 82.19 137 SER B N 1
ATOM 2164 C CA . SER B 1 137 ? -15.812 -3.051 12.484 1 82.19 137 SER B CA 1
ATOM 2165 C C . SER B 1 137 ? -14.57 -3.627 13.156 1 82.19 137 SER B C 1
ATOM 2167 O O . SER B 1 137 ? -14.344 -3.424 14.352 1 82.19 137 SER B O 1
ATOM 2169 N N . ASP B 1 138 ? -13.734 -4.312 12.422 1 80 138 ASP B N 1
ATOM 2170 C CA . ASP B 1 138 ? -12.508 -4.91 12.938 1 80 138 ASP B CA 1
ATOM 2171 C C . ASP B 1 138 ? -11.375 -3.885 12.992 1 80 138 ASP B C 1
ATOM 2173 O O . ASP B 1 138 ? -10.305 -4.16 13.539 1 80 138 ASP B O 1
ATOM 2177 N N . LEU B 1 139 ? -11.617 -2.736 12.359 1 76.62 139 LEU B N 1
ATOM 2178 C CA . LEU B 1 139 ? -10.562 -1.738 12.195 1 76.62 139 LEU B CA 1
ATOM 2179 C C . LEU B 1 139 ? -10.641 -0.684 13.297 1 76.62 139 LEU B C 1
ATOM 2181 O O . LEU B 1 139 ? -9.609 -0.204 13.773 1 76.62 139 LEU B O 1
#

pLDDT: mean 89.89, std 10.75, range [48.53, 98.56]

Sequence (278 aa):
MIRQLSVFVENKPGSLMDVTSKLTEAHVNIRAVATFDTPEFGILRLVVDKPAEAKGYLTERGFVVRVHEVMGVELEDKKGNLNQMLAILADGKININYIYSFVIREGKAPVMVFNTDDFEKAAQILKEANVKIVEESDLMIRQLSVFVENKPGSLMDVTSKLTEAHVNIRAVATFDTPEFGILRLVVDKPAEAKGYLTERGFVVRVHEVMGVELEDKKGNLNQMLAILADGKININYIYSFVIREGKAPVMVFNTDDFEKAAQILKEANVKIVEESDL

Foldseek 3Di:
DFKKKKWKFFDDPCGVVVLVVQCVVLVKAWFDWDWDDDPGIIIIITGILCVVSSVVSCVVVPIDMDIDDKWKFFFAPDPCRVVVLVVLCVVLVWDWPDKDWGDGDDPGGIMIITDTPCPPSSVVSCVVVVTDIDDSNND/DFKKKKWKFFDDPCGVVVLVVQCVVLVKAWFDWDWDDDPGIIIIITGILCVVSSVVSCVVVPIDMDIDDKWKFFFAPDPCRVVVLVVLCVVLVWDWPDKDWGDGDDPGGIMIITDTPCPPSSVVSCVVVVTDIDDSNND

Solvent-accessible surface area (backbone atoms only — not comparable to full-atom values): 14478 Å² total; per-residue (Å²): 89,28,62,26,39,37,33,60,35,59,64,52,55,39,38,67,25,55,55,40,45,52,33,46,77,68,71,45,52,76,59,34,45,37,41,44,60,52,88,71,37,28,35,44,35,33,34,45,62,44,50,70,60,49,47,53,57,42,41,76,71,69,42,54,69,44,78,42,74,29,44,30,32,51,34,64,93,46,92,53,38,67,31,50,53,35,42,57,36,25,73,69,61,42,47,69,63,38,43,35,30,23,32,54,71,91,94,48,49,44,28,39,36,33,31,50,91,50,55,69,61,51,51,50,54,37,49,76,69,70,46,50,69,41,42,51,88,77,93,91,27,63,28,39,37,31,60,37,59,66,52,54,41,39,66,24,55,55,40,45,52,35,45,74,69,70,44,52,78,60,35,46,37,39,44,63,51,90,70,38,30,34,43,34,35,34,46,63,45,50,69,60,48,49,51,55,42,41,76,71,72,43,52,69,44,78,41,73,30,43,30,32,50,36,64,93,46,93,54,37,67,31,51,54,36,44,56,36,27,74,68,62,43,47,70,63,38,42,35,30,25,32,52,72,90,92,49,50,44,28,40,36,35,31,52,90,51,55,67,62,52,52,50,54,36,47,74,69,71,48,53,69,41,41,50,90,77,94